Protein AF-I1C4E6-F1 (afdb_monomer)

Sequence (235 aa):
MSNIDERINVNDHEDEVLAEYPIYLTNELSKYLYLFQYPMRSTPFTGKTGPTAARLKPHAKMVEVDLPLDTRSAYYSTERGEDFAMGLNDKTIKTAYDRRMEEHEEELSGYYNKASKKKEEELLDKMTLTSTSVPSQTKYAIGVIRDIVQLRPGFKYIDKIDEKWKAANKRIQDVEKQEEKKKVTEPGQAQAVQVSSLQAEKVSEKLYAAKKEELVCITDNEEYLTQLSFGAQTR

Structure (mmCIF, N/CA/C/O backbone):
data_AF-I1C4E6-F1
#
_entry.id   AF-I1C4E6-F1
#
loop_
_atom_site.group_PDB
_atom_site.id
_atom_site.type_symbol
_atom_site.label_atom_id
_atom_site.label_alt_id
_atom_site.label_comp_id
_atom_site.label_asym_id
_atom_site.label_entity_id
_atom_site.label_seq_id
_atom_site.pdbx_PDB_ins_code
_atom_site.Cartn_x
_atom_site.Cartn_y
_atom_site.Cartn_z
_atom_site.occupancy
_atom_site.B_iso_or_equiv
_atom_site.auth_seq_id
_atom_site.auth_comp_id
_atom_site.auth_asym_id
_atom_site.auth_atom_id
_atom_site.pdbx_PDB_model_num
ATOM 1 N N . MET A 1 1 ? 68.632 23.524 -16.379 1.00 44.53 1 MET A N 1
ATOM 2 C CA . MET A 1 1 ? 67.850 23.264 -17.605 1.00 44.53 1 MET A CA 1
ATOM 3 C C . MET A 1 1 ? 67.959 21.784 -17.920 1.00 44.53 1 MET A C 1
ATOM 5 O O . MET A 1 1 ? 68.915 21.368 -18.555 1.00 44.53 1 MET A O 1
ATOM 9 N N . SER A 1 2 ? 67.032 20.991 -17.396 1.00 40.38 2 SER A N 1
ATOM 10 C CA . SER A 1 2 ? 66.882 19.567 -17.702 1.00 40.38 2 SER A CA 1
ATOM 11 C C . SER A 1 2 ? 65.426 19.373 -18.108 1.00 40.38 2 SER A C 1
ATOM 13 O O . SER A 1 2 ? 64.535 19.582 -17.286 1.00 40.38 2 SER A O 1
ATOM 15 N N . ASN A 1 3 ? 65.208 19.086 -19.392 1.00 46.84 3 ASN A N 1
ATOM 16 C CA . ASN A 1 3 ? 63.896 18.852 -19.985 1.00 46.84 3 ASN A CA 1
ATOM 17 C C . ASN A 1 3 ? 63.250 17.626 -19.330 1.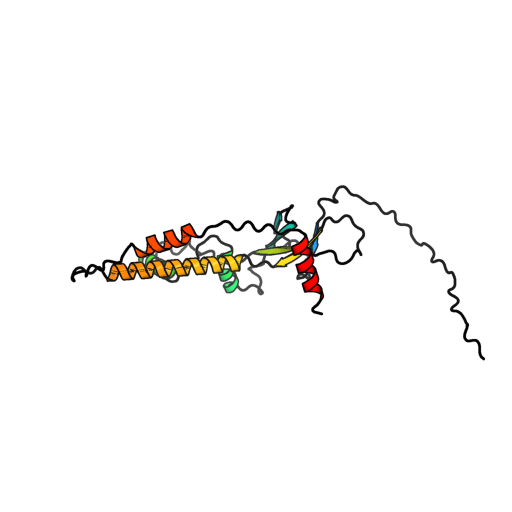00 46.84 3 ASN A C 1
ATOM 19 O O . ASN A 1 3 ? 63.669 16.499 -19.573 1.00 46.84 3 ASN A O 1
ATOM 23 N N . ILE A 1 4 ? 62.243 17.873 -18.497 1.00 53.28 4 ILE A N 1
ATOM 24 C CA . ILE A 1 4 ? 61.285 16.879 -18.011 1.00 53.28 4 ILE A CA 1
ATOM 25 C C . ILE A 1 4 ? 60.088 17.015 -18.944 1.00 53.28 4 ILE A C 1
ATOM 27 O O . ILE A 1 4 ? 59.134 17.722 -18.652 1.00 53.28 4 ILE A O 1
ATOM 31 N N . ASP A 1 5 ? 60.223 16.445 -20.133 1.00 52.84 5 ASP A N 1
ATOM 32 C CA . ASP A 1 5 ? 59.162 16.395 -21.140 1.00 52.84 5 ASP A CA 1
ATOM 33 C C . ASP A 1 5 ? 59.232 15.041 -21.866 1.00 52.84 5 ASP A C 1
ATOM 35 O O . ASP A 1 5 ? 59.072 14.934 -23.081 1.00 52.84 5 ASP A O 1
ATOM 39 N N . GLU A 1 6 ? 59.462 13.964 -21.106 1.00 53.94 6 GLU A N 1
ATOM 40 C CA . GLU A 1 6 ? 59.027 12.632 -21.531 1.00 53.94 6 GLU A CA 1
ATOM 41 C C . GLU A 1 6 ? 57.518 12.563 -21.331 1.00 53.94 6 GLU A C 1
ATOM 43 O O . GLU A 1 6 ? 56.981 12.121 -20.315 1.00 53.94 6 GLU A O 1
ATOM 48 N N . ARG A 1 7 ? 56.838 13.112 -22.336 1.00 52.44 7 ARG A N 1
ATOM 49 C CA . ARG A 1 7 ? 55.417 12.937 -22.571 1.00 52.44 7 ARG A CA 1
ATOM 50 C C . ARG A 1 7 ? 55.091 11.458 -22.449 1.00 52.44 7 ARG A C 1
ATOM 52 O O . ARG A 1 7 ? 55.690 10.628 -23.128 1.00 52.44 7 ARG A O 1
ATOM 59 N N . ILE A 1 8 ? 54.115 11.173 -21.596 1.00 54.75 8 ILE A N 1
ATOM 60 C CA . ILE A 1 8 ? 53.360 9.926 -21.556 1.00 54.75 8 ILE A CA 1
ATOM 61 C C . ILE A 1 8 ? 53.039 9.562 -23.009 1.00 54.75 8 ILE A C 1
ATOM 63 O O . ILE A 1 8 ? 52.200 10.202 -23.642 1.00 54.75 8 ILE A O 1
ATOM 67 N N . ASN A 1 9 ? 53.765 8.588 -23.557 1.00 50.97 9 ASN A N 1
ATOM 68 C CA . ASN A 1 9 ? 53.426 7.977 -24.827 1.00 50.97 9 ASN A CA 1
ATOM 69 C C . ASN A 1 9 ? 52.186 7.130 -24.549 1.00 50.97 9 ASN A C 1
ATOM 71 O O . ASN A 1 9 ? 52.283 5.970 -24.146 1.00 50.97 9 ASN A O 1
ATOM 75 N N . VAL A 1 10 ? 51.024 7.779 -24.639 1.00 56.75 10 VAL A N 1
ATOM 76 C CA . VAL A 1 10 ? 49.729 7.118 -24.744 1.00 56.75 10 VAL A CA 1
ATOM 77 C C . VAL A 1 10 ? 49.794 6.396 -26.076 1.00 56.75 10 VAL A C 1
ATOM 79 O O . VAL A 1 10 ? 49.546 6.979 -27.124 1.00 56.75 10 VAL A O 1
ATOM 82 N N . ASN A 1 11 ? 50.285 5.164 -26.026 1.00 54.25 11 ASN A N 1
ATOM 83 C CA . ASN A 1 11 ? 50.286 4.277 -27.163 1.00 54.25 11 ASN A CA 1
ATOM 84 C C . ASN A 1 11 ? 48.833 4.205 -27.649 1.00 54.25 11 ASN A C 1
ATOM 86 O O . ASN A 1 11 ? 47.959 3.821 -26.867 1.00 54.25 11 ASN A O 1
ATOM 90 N N . ASP A 1 12 ? 48.608 4.637 -28.890 1.00 57.91 12 ASP A N 1
ATOM 91 C CA . ASP A 1 12 ? 47.371 4.557 -29.679 1.00 57.91 12 ASP A CA 1
ATOM 92 C C . ASP A 1 12 ? 46.988 3.083 -29.915 1.00 57.91 12 ASP A C 1
ATOM 94 O O . ASP A 1 12 ? 46.883 2.586 -31.035 1.00 57.91 12 ASP A O 1
ATOM 98 N N . HIS A 1 13 ? 46.811 2.326 -28.838 1.00 58.38 13 HIS A N 1
ATOM 99 C CA . HIS A 1 13 ? 46.083 1.077 -28.884 1.00 58.38 13 HIS A CA 1
ATOM 100 C C . HIS A 1 13 ? 44.609 1.445 -28.819 1.00 58.38 13 HIS A C 1
ATOM 102 O O . HIS A 1 13 ? 44.005 1.475 -27.749 1.00 58.38 13 HIS A O 1
ATOM 108 N N . GLU A 1 14 ? 44.062 1.795 -29.982 1.00 68.19 14 GLU A N 1
ATOM 109 C CA . GLU A 1 14 ? 42.626 1.737 -30.216 1.00 68.19 14 GLU A CA 1
ATOM 110 C C . GLU A 1 14 ? 42.151 0.351 -29.754 1.00 68.19 14 GLU A C 1
ATOM 112 O O . GLU A 1 14 ? 42.526 -0.668 -30.337 1.00 68.19 14 GLU A O 1
ATOM 117 N N . ASP A 1 15 ? 41.423 0.315 -28.636 1.00 77.44 15 ASP A N 1
ATOM 118 C CA . ASP A 1 15 ? 40.921 -0.920 -28.033 1.00 77.44 15 ASP A CA 1
ATOM 119 C C . ASP A 1 15 ? 40.076 -1.673 -29.076 1.00 77.44 15 ASP A C 1
ATOM 121 O O . ASP A 1 15 ? 39.098 -1.135 -29.606 1.00 77.44 15 ASP A O 1
ATOM 125 N N . GLU A 1 16 ? 40.466 -2.909 -29.401 1.00 82.94 16 GLU A N 1
ATOM 126 C CA . GLU A 1 16 ? 39.801 -3.715 -30.427 1.00 82.94 16 GLU A CA 1
ATOM 127 C C . GLU A 1 16 ? 38.362 -4.044 -29.998 1.00 82.94 16 GLU A C 1
ATOM 129 O O . GLU A 1 16 ? 38.112 -4.543 -28.896 1.00 82.94 16 GLU A O 1
ATOM 134 N N . VAL A 1 17 ? 37.388 -3.788 -30.877 1.00 80.62 17 VAL A N 1
ATOM 135 C CA . VAL A 1 17 ? 35.981 -4.121 -30.615 1.00 80.62 17 VAL A CA 1
ATOM 136 C C . VAL A 1 17 ? 35.814 -5.642 -30.626 1.00 80.62 17 VAL A C 1
ATOM 138 O O . VAL A 1 17 ? 35.724 -6.267 -31.676 1.00 80.62 17 VAL A O 1
ATOM 141 N N . LEU A 1 18 ? 35.734 -6.243 -29.437 1.00 85.88 18 LEU A N 1
ATOM 142 C CA . LEU A 1 18 ? 35.570 -7.694 -29.276 1.00 85.88 18 LEU A CA 1
ATOM 143 C C . LEU 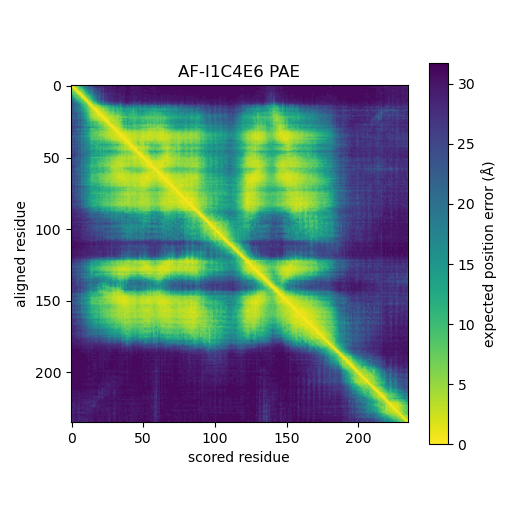A 1 18 ? 34.152 -8.192 -29.608 1.00 85.88 18 LEU A C 1
ATOM 145 O O . LEU A 1 18 ? 33.974 -9.366 -29.933 1.00 85.88 18 LEU A O 1
ATOM 149 N N . ALA A 1 19 ? 33.132 -7.337 -29.470 1.00 79.94 19 ALA A N 1
ATOM 150 C CA . ALA A 1 19 ? 31.739 -7.706 -29.708 1.00 79.94 19 ALA A CA 1
ATOM 151 C C . ALA A 1 19 ? 30.855 -6.491 -30.022 1.00 79.94 19 ALA A C 1
ATOM 153 O O . ALA A 1 19 ? 30.836 -5.509 -29.278 1.00 79.94 19 ALA A O 1
ATOM 154 N N . GLU A 1 20 ? 30.056 -6.610 -31.082 1.00 84.62 20 GLU A N 1
ATOM 155 C CA . GLU A 1 20 ? 28.989 -5.672 -31.423 1.00 84.62 20 GLU A CA 1
ATOM 156 C C . GLU A 1 20 ? 27.638 -6.230 -30.959 1.00 84.62 20 GLU A C 1
ATOM 158 O O . GLU A 1 20 ? 27.247 -7.341 -31.323 1.00 84.62 20 GLU A O 1
ATOM 163 N N . TYR A 1 21 ? 26.908 -5.455 -30.154 1.00 86.88 21 TYR A N 1
ATOM 164 C CA . TYR A 1 21 ? 25.588 -5.837 -29.654 1.00 86.88 21 TYR A CA 1
ATOM 165 C C . TYR A 1 21 ? 24.498 -5.001 -30.332 1.00 86.88 21 TYR A C 1
ATOM 167 O O . TYR A 1 21 ? 24.503 -3.774 -30.190 1.00 86.88 21 TYR A O 1
ATOM 175 N N . PRO A 1 22 ? 23.527 -5.618 -31.030 1.00 83.94 22 PRO A N 1
ATOM 176 C CA . PRO A 1 22 ? 22.390 -4.883 -31.561 1.00 83.94 22 PRO A CA 1
ATOM 177 C C . PRO A 1 22 ? 21.488 -4.411 -30.412 1.00 83.94 22 PRO A C 1
ATOM 179 O O . PRO A 1 22 ? 20.995 -5.209 -29.612 1.00 83.94 22 PRO A O 1
ATOM 182 N N . ILE A 1 23 ? 21.262 -3.099 -30.333 1.00 82.50 23 ILE A N 1
ATOM 183 C CA . ILE A 1 23 ? 20.390 -2.481 -29.329 1.00 82.50 23 ILE A CA 1
ATOM 184 C C . ILE A 1 23 ? 18.997 -2.308 -29.937 1.00 82.50 23 ILE A C 1
ATOM 186 O O . ILE A 1 23 ? 18.805 -1.523 -30.865 1.00 82.50 23 ILE A O 1
ATOM 190 N N . TYR A 1 24 ? 18.013 -3.018 -29.389 1.00 79.50 24 TYR A N 1
ATOM 191 C CA . TYR A 1 24 ? 16.610 -2.884 -29.777 1.00 79.50 24 TYR A CA 1
ATOM 192 C C . TYR A 1 24 ? 15.868 -1.997 -28.772 1.00 79.50 24 TYR A C 1
ATOM 194 O O . TYR A 1 24 ? 15.936 -2.228 -27.564 1.00 79.50 24 TYR A O 1
ATOM 202 N N . LEU A 1 25 ? 15.146 -0.988 -29.266 1.00 78.44 25 LEU A N 1
ATOM 203 C CA . LEU A 1 25 ? 14.345 -0.078 -28.447 1.00 78.44 25 LEU A CA 1
ATOM 204 C C . LEU A 1 25 ? 12.858 -0.248 -28.764 1.00 78.44 25 LEU A C 1
ATOM 206 O O . LEU A 1 25 ? 12.420 0.031 -29.879 1.00 78.44 25 LEU A O 1
ATOM 210 N N . THR A 1 26 ? 12.072 -0.642 -27.765 1.00 77.62 26 THR A N 1
ATOM 211 C CA . THR A 1 26 ? 10.618 -0.802 -27.892 1.00 77.62 26 THR A CA 1
ATOM 212 C C . THR A 1 26 ? 9.904 0.258 -27.055 1.00 77.62 26 THR A C 1
ATOM 214 O O . THR A 1 26 ? 10.050 0.300 -25.835 1.00 77.62 26 THR A O 1
ATOM 217 N N . ASN A 1 27 ? 9.099 1.110 -27.697 1.00 79.56 27 ASN A N 1
ATOM 218 C CA . ASN A 1 27 ? 8.421 2.238 -27.037 1.00 79.56 27 ASN A CA 1
ATOM 219 C C . ASN A 1 27 ? 6.950 1.967 -26.670 1.00 79.56 27 ASN A C 1
ATOM 221 O O . ASN A 1 27 ? 6.297 2.832 -26.087 1.00 79.56 27 ASN A O 1
ATOM 225 N N . GLU A 1 28 ? 6.403 0.792 -26.981 1.00 81.81 28 GLU A N 1
ATOM 226 C CA . GLU A 1 28 ? 4.971 0.498 -26.801 1.00 81.81 28 GLU A CA 1
ATOM 227 C C . GLU A 1 28 ? 4.538 0.525 -25.326 1.00 81.81 28 GLU A C 1
ATOM 229 O O . GLU A 1 28 ? 3.511 1.104 -24.974 1.00 81.81 28 GLU A O 1
ATOM 234 N N . LEU A 1 29 ? 5.373 -0.021 -24.438 1.00 77.69 29 LEU A N 1
ATOM 235 C CA . LEU A 1 29 ? 5.113 -0.107 -22.995 1.00 77.69 29 LEU A CA 1
ATOM 236 C C . LEU A 1 29 ? 5.615 1.107 -22.204 1.00 77.69 29 LEU A C 1
ATOM 238 O O . LEU A 1 29 ? 5.438 1.173 -20.987 1.00 77.69 29 LEU A O 1
ATOM 242 N N . SER A 1 30 ? 6.178 2.100 -22.894 1.00 78.31 30 SER A N 1
ATOM 243 C CA . SER A 1 30 ? 6.752 3.316 -22.305 1.00 78.31 30 SER A CA 1
ATOM 244 C C . SER A 1 30 ? 5.826 4.031 -21.325 1.00 78.31 30 SER A C 1
ATOM 246 O O . SER A 1 30 ? 6.269 4.582 -20.324 1.00 78.31 30 SER A O 1
ATOM 248 N N . LYS A 1 31 ? 4.518 4.004 -21.595 1.00 79.38 31 LYS A N 1
ATOM 249 C CA . LYS A 1 31 ? 3.486 4.683 -20.802 1.00 79.38 31 LYS A CA 1
ATOM 250 C C . LYS A 1 31 ? 3.039 3.887 -19.572 1.00 79.38 31 LYS A C 1
ATOM 252 O O . LYS A 1 31 ? 2.377 4.455 -18.701 1.00 79.38 31 LYS A O 1
ATOM 257 N N . TYR A 1 32 ? 3.371 2.601 -19.495 1.00 82.81 32 TYR A N 1
ATOM 258 C CA . TYR A 1 32 ? 2.870 1.678 -18.470 1.00 82.81 32 TYR A CA 1
ATOM 259 C C . TYR A 1 32 ? 3.979 1.086 -17.596 1.00 82.81 32 TYR A C 1
ATOM 261 O O . TYR A 1 32 ? 3.677 0.475 -16.574 1.00 82.81 32 TYR A O 1
ATOM 269 N N . LEU A 1 33 ? 5.249 1.273 -17.967 1.00 85.38 33 LEU A N 1
ATOM 270 C CA . LEU A 1 33 ? 6.376 0.719 -17.230 1.00 85.38 33 LEU A CA 1
ATOM 271 C C . LEU A 1 33 ? 6.722 1.578 -16.008 1.00 85.38 33 LEU A C 1
ATOM 273 O O . LEU A 1 33 ? 7.224 2.697 -16.137 1.00 85.38 33 LEU A O 1
ATOM 277 N N . TYR A 1 34 ? 6.481 1.022 -14.824 1.00 85.81 34 TYR A N 1
ATOM 278 C CA . TYR A 1 34 ? 6.879 1.596 -13.541 1.00 85.81 34 TYR A CA 1
ATOM 279 C C . TYR A 1 34 ? 7.999 0.770 -12.922 1.00 85.81 34 TYR A C 1
ATOM 281 O O . TYR A 1 34 ? 7.947 -0.460 -12.936 1.00 85.81 34 TYR A O 1
ATOM 289 N N . LEU A 1 35 ? 8.983 1.447 -12.332 1.00 86.69 35 LEU A N 1
ATOM 290 C CA . LEU A 1 35 ? 10.018 0.795 -11.539 1.00 86.69 35 LEU A CA 1
ATOM 291 C C . LEU A 1 35 ? 9.726 0.992 -10.052 1.00 86.69 35 LEU A C 1
ATOM 293 O O . LEU A 1 35 ? 9.728 2.122 -9.559 1.00 86.69 35 LEU A O 1
ATOM 297 N N . PHE A 1 36 ? 9.501 -0.108 -9.337 1.00 89.00 36 PHE A N 1
ATOM 298 C CA . PHE A 1 36 ? 9.302 -0.091 -7.890 1.00 89.00 36 PHE A CA 1
ATOM 299 C C . PHE A 1 36 ? 10.600 -0.420 -7.168 1.00 89.00 36 PHE A C 1
ATOM 301 O O . PHE A 1 36 ? 11.169 -1.499 -7.322 1.00 89.00 36 PHE A O 1
ATOM 308 N N . GLN A 1 37 ? 11.056 0.525 -6.357 1.00 89.06 37 GLN A N 1
ATOM 309 C CA . GLN A 1 37 ? 12.202 0.356 -5.479 1.00 89.06 37 GLN A CA 1
ATOM 310 C C . GLN A 1 37 ? 11.717 0.044 -4.063 1.00 89.06 37 GLN A C 1
ATOM 312 O O . GLN A 1 37 ? 10.794 0.692 -3.569 1.00 89.06 37 GLN A O 1
ATOM 317 N N . TYR A 1 38 ? 12.376 -0.903 -3.389 1.00 91.00 38 TYR A N 1
ATOM 318 C CA . TYR A 1 38 ? 12.078 -1.304 -2.009 1.00 91.00 38 TYR A CA 1
ATOM 319 C C . TYR A 1 38 ? 13.292 -1.038 -1.102 1.00 91.00 38 TYR A C 1
ATOM 321 O O . TYR A 1 38 ? 14.005 -1.979 -0.760 1.00 91.00 38 TYR A O 1
ATOM 329 N N . PRO A 1 39 ? 13.558 0.218 -0.689 1.00 88.75 39 PRO A N 1
ATOM 330 C CA . PRO A 1 39 ? 14.780 0.560 0.049 1.00 88.75 39 PRO A CA 1
ATOM 331 C C . PRO A 1 39 ? 14.955 -0.205 1.367 1.00 88.75 39 PRO A C 1
ATOM 333 O O . PRO A 1 39 ? 16.073 -0.453 1.796 1.00 88.75 39 PRO A O 1
ATOM 336 N N . MET A 1 40 ? 13.846 -0.583 2.009 1.00 85.75 40 MET A N 1
ATOM 337 C CA . MET A 1 40 ? 13.841 -1.266 3.309 1.00 85.75 40 MET A CA 1
ATOM 338 C C . MET A 1 40 ? 13.986 -2.789 3.203 1.00 85.75 40 MET A C 1
ATOM 340 O O . MET A 1 40 ? 13.937 -3.476 4.221 1.00 85.75 40 MET A O 1
ATOM 344 N N . ARG A 1 41 ? 14.110 -3.341 1.990 1.00 85.12 41 ARG A N 1
ATOM 345 C CA . ARG A 1 41 ? 14.123 -4.786 1.767 1.00 85.12 41 ARG A CA 1
ATOM 346 C C . ARG A 1 41 ? 15.439 -5.213 1.123 1.00 85.12 41 ARG A C 1
ATOM 348 O O . ARG A 1 41 ? 15.716 -4.869 -0.018 1.00 85.12 41 ARG A O 1
ATOM 355 N N . SER A 1 42 ? 16.227 -5.997 1.855 1.00 85.31 42 SER A N 1
ATOM 356 C CA . SER A 1 42 ? 17.489 -6.571 1.371 1.00 85.31 42 SER A CA 1
ATOM 357 C C . SER A 1 42 ? 17.308 -7.905 0.641 1.00 85.31 42 SER A C 1
ATOM 359 O O . SER A 1 42 ? 18.154 -8.285 -0.163 1.00 85.31 42 SER A O 1
ATOM 361 N N . THR A 1 43 ? 16.212 -8.623 0.904 1.00 85.75 43 THR A N 1
ATOM 362 C CA . THR A 1 43 ? 15.937 -9.942 0.322 1.00 85.75 43 THR A CA 1
ATOM 363 C C . THR A 1 43 ? 14.901 -9.863 -0.800 1.00 85.75 43 THR A C 1
ATOM 365 O O . THR A 1 43 ? 13.901 -9.153 -0.671 1.00 85.75 43 THR A O 1
ATOM 368 N N . PRO A 1 44 ? 15.071 -10.608 -1.904 1.00 86.06 44 PRO A N 1
ATOM 369 C CA . PRO A 1 44 ? 14.080 -10.631 -2.972 1.00 86.06 44 PRO A CA 1
ATOM 370 C C . PRO A 1 44 ? 12.746 -11.237 -2.504 1.00 86.06 44 PRO A C 1
ATOM 372 O O . PRO A 1 44 ? 12.637 -11.868 -1.446 1.00 86.06 44 PRO A O 1
ATOM 375 N N . PHE A 1 45 ? 11.699 -11.026 -3.300 1.00 86.75 45 PHE A N 1
ATOM 376 C CA . PHE A 1 45 ? 10.405 -11.661 -3.079 1.00 86.75 45 PHE A CA 1
ATOM 377 C C . PHE A 1 45 ? 10.491 -13.165 -3.340 1.00 86.75 45 PHE A C 1
ATOM 379 O O . PHE A 1 45 ? 10.983 -13.604 -4.375 1.00 86.75 45 PHE A O 1
ATOM 386 N N . THR A 1 46 ? 9.979 -13.954 -2.400 1.00 85.62 46 THR A N 1
ATOM 387 C CA . THR A 1 46 ? 9.727 -15.387 -2.593 1.00 85.62 46 THR A CA 1
ATOM 388 C C . THR A 1 46 ? 8.239 -15.600 -2.852 1.00 85.62 46 THR A C 1
ATOM 390 O O . THR A 1 46 ? 7.429 -14.745 -2.496 1.00 85.62 46 THR A O 1
ATOM 393 N N . GLY A 1 47 ? 7.843 -16.750 -3.407 1.00 81.50 47 GLY A N 1
ATOM 394 C CA . GLY A 1 47 ? 6.432 -17.026 -3.727 1.00 81.50 47 GLY A CA 1
ATOM 395 C C . GLY A 1 47 ? 5.455 -16.890 -2.546 1.00 81.50 47 GLY A C 1
ATOM 396 O O . GLY A 1 47 ? 4.274 -16.662 -2.766 1.00 81.50 47 GLY A O 1
ATOM 397 N N . LYS A 1 48 ? 5.938 -16.976 -1.297 1.00 80.25 48 LYS A N 1
ATOM 398 C CA . LYS A 1 48 ? 5.128 -16.789 -0.077 1.00 80.25 48 LYS A CA 1
ATOM 399 C C . LYS A 1 48 ? 5.174 -15.371 0.503 1.00 80.25 48 LYS A C 1
ATOM 401 O O . LYS A 1 48 ? 4.261 -14.985 1.216 1.00 80.25 48 LYS A O 1
ATOM 4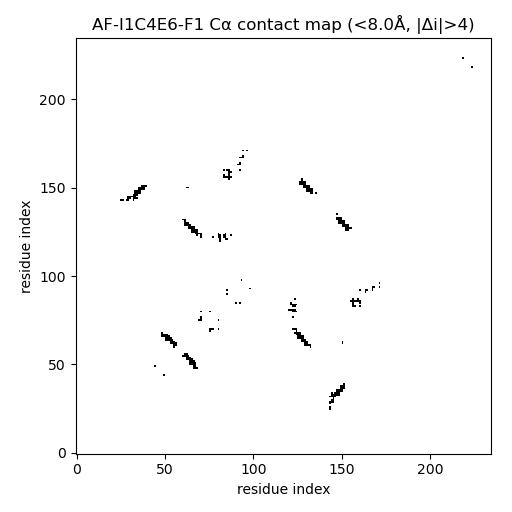06 N N . THR A 1 49 ? 6.239 -14.615 0.233 1.00 82.88 49 THR A N 1
ATOM 407 C CA . THR A 1 49 ? 6.461 -13.259 0.787 1.00 82.88 49 THR A CA 1
ATOM 408 C C . THR A 1 49 ? 6.220 -12.155 -0.242 1.00 82.88 49 THR A C 1
ATOM 410 O O . THR A 1 49 ? 6.580 -10.996 -0.007 1.00 82.88 49 THR A O 1
ATOM 413 N N . GLY A 1 50 ? 5.684 -12.549 -1.402 1.00 87.44 50 GLY A N 1
ATOM 414 C CA . GLY A 1 50 ? 5.304 -11.700 -2.519 1.00 87.44 50 GLY A CA 1
ATOM 415 C C . GLY A 1 50 ? 4.163 -10.744 -2.172 1.00 87.44 50 GLY A C 1
ATOM 416 O O . GLY A 1 50 ? 3.458 -10.958 -1.190 1.00 87.44 50 GLY A O 1
ATOM 417 N N . PRO A 1 51 ? 3.969 -9.685 -2.967 1.00 89.62 51 PRO A N 1
ATOM 418 C CA . PRO A 1 51 ? 2.828 -8.795 -2.806 1.00 89.62 51 PRO A CA 1
ATOM 419 C C . PRO A 1 51 ? 1.512 -9.529 -3.109 1.00 89.62 51 PRO A C 1
ATOM 421 O O . PRO A 1 51 ? 1.392 -10.186 -4.140 1.00 89.62 51 PRO A O 1
ATOM 424 N N . THR A 1 52 ? 0.522 -9.394 -2.227 1.00 89.44 52 THR A N 1
ATOM 425 C CA . THR A 1 52 ? -0.797 -10.036 -2.368 1.00 89.44 52 THR A CA 1
ATOM 426 C C . THR A 1 52 ? -1.745 -9.191 -3.212 1.00 89.44 52 THR A C 1
ATOM 428 O O . THR A 1 52 ? -2.484 -9.713 -4.042 1.00 89.44 52 THR A O 1
ATOM 431 N N . ALA A 1 53 ? -1.734 -7.875 -3.002 1.00 90.00 53 ALA A N 1
ATOM 432 C CA . ALA A 1 53 ? -2.583 -6.938 -3.725 1.00 90.00 53 ALA A CA 1
ATOM 433 C C . ALA A 1 53 ? -1.826 -5.641 -4.012 1.00 90.00 53 ALA A C 1
ATOM 435 O O . ALA A 1 53 ? -0.969 -5.224 -3.235 1.00 90.00 53 ALA A O 1
ATOM 436 N N . ALA A 1 54 ? -2.162 -4.986 -5.121 1.00 91.44 54 ALA A N 1
ATOM 437 C CA . ALA A 1 54 ? -1.624 -3.683 -5.479 1.00 91.44 54 ALA A CA 1
ATOM 438 C C . ALA A 1 54 ? -2.753 -2.748 -5.914 1.00 91.44 54 ALA A C 1
ATOM 440 O O . ALA A 1 54 ? -3.710 -3.162 -6.568 1.00 91.44 54 ALA A O 1
ATOM 441 N N . ARG A 1 55 ? -2.641 -1.474 -5.549 1.00 92.06 55 ARG A N 1
ATOM 442 C CA . ARG A 1 55 ? -3.588 -0.411 -5.891 1.00 92.06 55 ARG A CA 1
ATOM 443 C C . ARG A 1 55 ? -2.791 0.732 -6.492 1.00 92.06 55 ARG A C 1
ATOM 445 O O . ARG A 1 55 ? -1.823 1.187 -5.895 1.00 92.06 55 ARG A O 1
ATOM 452 N N . LEU A 1 56 ? -3.190 1.201 -7.667 1.00 91.00 56 LEU A N 1
ATOM 453 C CA . LEU A 1 56 ? -2.517 2.286 -8.376 1.00 91.00 56 LEU A CA 1
ATOM 454 C C . LEU A 1 56 ? -3.524 3.399 -8.654 1.00 91.00 56 LEU A C 1
ATOM 456 O O . LEU A 1 56 ? -4.596 3.151 -9.199 1.00 91.00 56 LEU A O 1
ATOM 460 N N . LYS A 1 57 ? -3.151 4.634 -8.319 1.00 91.25 57 LYS A N 1
ATOM 461 C CA . LYS A 1 57 ? -3.813 5.862 -8.766 1.00 91.25 57 LYS A CA 1
ATOM 462 C C . LYS A 1 57 ? -2.968 6.481 -9.889 1.00 91.25 57 LYS A C 1
ATOM 464 O O . LYS A 1 57 ? -1.972 7.139 -9.582 1.00 91.25 57 LYS A O 1
ATOM 469 N N . PRO A 1 58 ? -3.342 6.312 -11.175 1.00 84.69 58 PRO A N 1
ATOM 470 C CA . PRO A 1 58 ? -2.486 6.675 -12.310 1.00 84.69 58 PRO A CA 1
ATOM 471 C C . PRO A 1 58 ? -2.141 8.167 -12.395 1.00 84.69 58 PRO A C 1
ATOM 473 O O . PRO A 1 58 ? -1.012 8.515 -12.727 1.00 84.69 58 PRO A O 1
ATOM 476 N N . HIS A 1 59 ? -3.097 9.047 -12.080 1.00 85.81 59 HIS A N 1
ATOM 477 C CA . HIS A 1 59 ? -2.900 10.501 -12.148 1.00 85.81 59 HIS A CA 1
ATOM 478 C C . HIS A 1 59 ? -2.047 11.033 -10.993 1.00 85.81 59 HIS A C 1
ATOM 480 O O . HIS A 1 59 ? -1.164 11.854 -11.210 1.00 85.81 59 HIS A O 1
ATOM 486 N N . ALA A 1 60 ? -2.273 10.525 -9.779 1.00 84.75 60 ALA A N 1
ATOM 487 C CA . ALA A 1 60 ? -1.520 10.921 -8.590 1.00 84.75 60 ALA A CA 1
ATOM 488 C C . ALA A 1 60 ? -0.164 10.200 -8.466 1.00 84.75 60 ALA A C 1
ATOM 490 O O . ALA A 1 60 ? 0.584 10.475 -7.533 1.00 84.75 60 ALA A O 1
ATOM 491 N N . LYS A 1 61 ? 0.132 9.246 -9.365 1.00 83.06 61 LYS A N 1
ATOM 492 C CA . LYS A 1 61 ? 1.307 8.357 -9.313 1.00 83.06 61 LYS A CA 1
ATOM 493 C C . LYS A 1 61 ? 1.483 7.670 -7.950 1.00 83.06 61 LYS A C 1
ATOM 495 O O . LYS A 1 61 ? 2.600 7.385 -7.527 1.00 83.06 61 LYS A O 1
ATOM 500 N N . MET A 1 62 ? 0.371 7.406 -7.263 1.00 88.00 62 MET A N 1
ATOM 501 C CA . MET A 1 62 ? 0.386 6.746 -5.963 1.00 88.00 62 MET A CA 1
ATOM 502 C C . MET A 1 62 ? 0.145 5.256 -6.140 1.00 88.00 62 MET A C 1
ATOM 504 O O . MET A 1 62 ? -0.868 4.855 -6.713 1.00 88.00 62 MET A O 1
ATOM 508 N N . VAL A 1 63 ? 1.063 4.451 -5.627 1.00 91.69 63 VAL A N 1
ATOM 509 C CA . VAL A 1 63 ? 0.988 2.995 -5.600 1.00 91.69 63 VAL A CA 1
ATOM 510 C C . VAL A 1 63 ? 0.962 2.538 -4.154 1.00 91.69 63 VAL A C 1
ATOM 512 O O . VAL A 1 63 ? 1.753 2.984 -3.324 1.00 91.69 63 VAL A O 1
ATOM 515 N N . GLU A 1 64 ? 0.055 1.620 -3.870 1.00 92.75 64 GLU A N 1
ATOM 516 C CA . GLU A 1 64 ? -0.017 0.910 -2.607 1.00 92.75 64 GLU A CA 1
ATOM 517 C C . GLU A 1 64 ? 0.114 -0.576 -2.880 1.00 92.75 64 GLU A C 1
ATOM 519 O O . GLU A 1 64 ? -0.522 -1.097 -3.795 1.00 92.75 64 GLU A O 1
ATOM 524 N N . VAL A 1 65 ? 0.945 -1.255 -2.102 1.00 92.56 65 VAL A N 1
ATOM 525 C CA . VAL A 1 65 ? 1.184 -2.689 -2.251 1.00 92.56 65 VAL A CA 1
ATOM 526 C C . VAL A 1 65 ? 1.010 -3.349 -0.896 1.00 92.56 65 VAL A C 1
ATOM 528 O O . VAL A 1 65 ? 1.693 -2.985 0.054 1.00 92.56 65 VAL A O 1
ATOM 531 N N . ASP A 1 66 ? 0.112 -4.320 -0.809 1.00 92.00 66 ASP A N 1
ATOM 532 C CA . ASP A 1 66 ? -0.136 -5.084 0.407 1.00 92.00 66 ASP A CA 1
ATOM 533 C C . ASP A 1 66 ? 0.761 -6.328 0.411 1.00 92.00 66 ASP A C 1
ATOM 535 O O . ASP A 1 66 ? 0.687 -7.169 -0.489 1.00 92.00 66 ASP A O 1
ATOM 539 N N . LEU A 1 67 ? 1.628 -6.432 1.417 1.00 90.94 67 LEU A N 1
ATOM 540 C CA . LEU A 1 67 ? 2.489 -7.586 1.662 1.00 90.94 67 LEU A CA 1
ATOM 541 C C . LEU A 1 67 ? 1.895 -8.435 2.790 1.00 90.94 67 LEU A C 1
ATOM 543 O O . LEU A 1 67 ? 1.535 -7.875 3.827 1.00 90.94 67 LEU A O 1
ATOM 547 N N . PRO A 1 68 ? 1.837 -9.764 2.637 1.00 90.69 68 PRO A N 1
ATOM 548 C CA . PRO A 1 68 ? 1.419 -10.652 3.706 1.00 90.69 68 PRO A CA 1
ATOM 549 C C . PRO A 1 68 ? 2.511 -10.744 4.781 1.00 90.69 68 PRO A C 1
ATOM 551 O O . PRO A 1 68 ? 3.709 -10.729 4.486 1.00 90.69 68 PRO A O 1
ATOM 554 N N . LEU A 1 69 ? 2.080 -10.860 6.031 1.00 88.38 69 LEU A N 1
ATOM 555 C CA . LEU A 1 69 ? 2.898 -11.117 7.208 1.00 88.38 69 LEU A CA 1
ATOM 556 C C . LEU A 1 69 ? 2.651 -12.546 7.690 1.00 88.38 69 LEU A C 1
ATOM 558 O O . LEU A 1 69 ? 1.523 -13.036 7.692 1.00 88.38 69 LEU A O 1
ATOM 562 N N . ASP A 1 70 ? 3.715 -13.217 8.121 1.00 88.75 70 ASP A N 1
ATOM 563 C CA . ASP A 1 70 ? 3.609 -14.550 8.705 1.00 88.75 70 ASP A CA 1
ATOM 564 C C . ASP A 1 70 ? 3.295 -14.445 10.202 1.00 88.75 70 ASP A C 1
ATOM 566 O O . ASP A 1 70 ? 4.186 -14.232 11.026 1.00 88.75 70 ASP A O 1
ATOM 570 N N . THR A 1 71 ? 2.018 -14.604 10.548 1.00 87.38 71 THR A N 1
ATOM 571 C CA . THR A 1 71 ? 1.523 -14.526 11.932 1.00 87.38 71 THR A CA 1
ATOM 572 C C . THR A 1 71 ? 1.902 -15.740 12.785 1.00 87.38 71 THR A C 1
ATOM 574 O O . THR A 1 71 ? 1.734 -15.706 14.001 1.00 87.38 71 THR A O 1
ATOM 577 N N . ARG A 1 72 ? 2.426 -16.817 12.178 1.00 87.38 72 ARG A N 1
ATOM 578 C CA . ARG A 1 72 ? 2.875 -18.036 12.880 1.00 87.38 72 ARG A CA 1
ATOM 579 C C . ARG A 1 72 ? 4.377 -18.046 13.158 1.00 87.38 72 ARG A C 1
ATOM 581 O O . ARG A 1 72 ? 4.881 -18.983 13.774 1.00 87.38 72 ARG A O 1
ATOM 588 N N . SER A 1 73 ? 5.097 -17.039 12.673 1.00 88.31 73 SER A N 1
ATOM 589 C CA . SER A 1 73 ? 6.541 -16.927 12.838 1.00 88.31 73 SER A CA 1
ATOM 590 C C . SER A 1 73 ? 6.920 -16.593 14.281 1.00 88.31 73 SER A C 1
ATOM 592 O O . SER A 1 73 ? 6.249 -15.807 14.942 1.00 88.31 73 SER A O 1
ATOM 594 N N . ALA A 1 74 ? 8.061 -17.108 14.749 1.00 89.38 74 ALA A N 1
ATOM 595 C CA . ALA A 1 74 ? 8.613 -16.772 16.066 1.00 89.38 74 ALA A CA 1
ATOM 596 C C . ALA A 1 74 ? 8.982 -15.282 16.212 1.00 89.38 74 ALA A C 1
ATOM 598 O O . ALA A 1 74 ? 9.124 -14.781 17.323 1.00 89.38 74 ALA A O 1
ATOM 599 N N . TYR A 1 75 ? 9.139 -14.569 15.093 1.00 90.06 75 TYR A N 1
ATOM 600 C CA . TYR A 1 75 ? 9.424 -13.132 15.072 1.00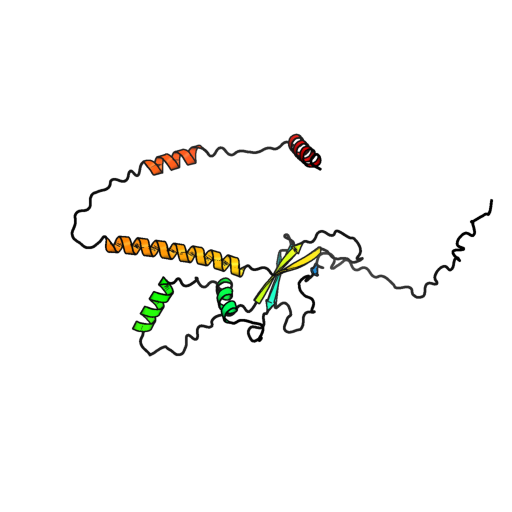 90.06 75 TYR A CA 1
ATOM 601 C C . TYR A 1 75 ? 8.159 -12.264 15.139 1.00 90.06 75 TYR A C 1
ATOM 603 O O . TYR A 1 75 ? 8.259 -11.038 15.126 1.00 90.06 75 TYR A O 1
ATOM 611 N N . TYR A 1 76 ? 6.977 -12.884 15.191 1.00 90.81 76 TYR A N 1
ATOM 612 C CA . TYR A 1 76 ? 5.696 -12.202 15.289 1.00 90.81 76 TYR A CA 1
ATOM 613 C C . TYR A 1 76 ? 5.143 -12.312 16.713 1.00 90.81 76 TYR A C 1
ATOM 615 O O . TYR A 1 76 ? 4.974 -13.405 17.247 1.00 90.81 76 TYR A O 1
ATOM 623 N N . SER A 1 77 ? 4.841 -11.171 17.333 1.00 90.81 77 SER A N 1
ATOM 624 C CA . SER A 1 77 ? 4.151 -11.126 18.625 1.00 90.81 77 SER A CA 1
ATOM 625 C C . SER A 1 77 ? 2.646 -11.071 18.388 1.00 90.81 77 SER A C 1
ATOM 627 O O . SER A 1 77 ? 2.154 -10.117 17.786 1.00 90.81 77 SER A O 1
ATOM 629 N N . THR A 1 78 ? 1.921 -12.081 18.872 1.00 88.44 78 THR A N 1
ATOM 630 C CA . THR A 1 78 ? 0.458 -12.148 18.748 1.00 88.44 78 THR A CA 1
ATOM 631 C C . THR A 1 78 ? -0.218 -10.988 19.471 1.00 88.44 78 THR A C 1
ATOM 633 O O . THR A 1 78 ? -1.033 -10.317 18.859 1.00 88.44 78 THR A O 1
ATOM 636 N N . GLU A 1 79 ? 0.216 -10.659 20.691 1.00 88.00 79 GLU A N 1
ATOM 637 C CA . GLU A 1 79 ? -0.310 -9.534 21.484 1.00 88.00 79 GLU A CA 1
ATOM 638 C C . GLU A 1 79 ? -0.267 -8.209 20.702 1.00 88.00 79 GLU A C 1
ATOM 640 O O . GLU A 1 79 ? -1.279 -7.533 20.530 1.00 88.00 79 GLU A O 1
ATOM 645 N N . ARG A 1 80 ? 0.893 -7.869 20.122 1.00 88.00 80 ARG A N 1
ATOM 646 C CA . ARG A 1 80 ? 1.022 -6.667 19.279 1.00 88.00 80 ARG A CA 1
ATOM 647 C C . ARG A 1 80 ? 0.233 -6.778 17.978 1.00 88.00 80 ARG A C 1
ATOM 649 O O . ARG A 1 80 ? -0.264 -5.775 17.471 1.00 88.00 80 ARG A O 1
ATOM 656 N N . GLY A 1 81 ? 0.152 -7.981 17.421 1.00 87.56 81 GLY A N 1
ATOM 657 C CA . GLY A 1 81 ? -0.638 -8.272 16.234 1.00 87.56 81 GLY A CA 1
ATOM 658 C C . GLY A 1 81 ? -2.118 -7.956 16.421 1.00 87.56 81 GLY A C 1
ATOM 659 O O . GLY A 1 81 ? -2.724 -7.363 15.530 1.00 87.56 81 GLY A O 1
ATOM 660 N N . GLU A 1 82 ? -2.670 -8.297 17.582 1.00 86.62 82 GLU A N 1
ATOM 661 C CA . GLU A 1 82 ? -4.063 -8.043 17.956 1.00 86.62 82 GLU A CA 1
ATOM 662 C C . GLU A 1 82 ? -4.338 -6.550 18.144 1.00 86.62 82 GLU A C 1
ATOM 664 O O . GLU A 1 82 ? -5.298 -6.025 17.572 1.00 86.62 82 GLU A O 1
ATOM 669 N N . ASP A 1 83 ? -3.462 -5.843 18.869 1.00 86.06 83 ASP A N 1
ATOM 670 C CA . ASP A 1 83 ? -3.560 -4.390 19.066 1.00 86.06 83 ASP A CA 1
ATOM 671 C C . ASP A 1 83 ? -3.650 -3.647 17.725 1.00 86.06 83 ASP A C 1
ATOM 673 O O . ASP A 1 83 ? -4.497 -2.771 17.527 1.00 86.06 83 ASP A O 1
ATOM 677 N N . PHE A 1 84 ? -2.789 -4.012 16.770 1.00 87.44 84 PHE A N 1
ATOM 678 C CA . PHE A 1 84 ? -2.740 -3.350 15.469 1.00 87.44 84 PHE A CA 1
ATOM 679 C C . PHE A 1 84 ? -3.846 -3.791 14.510 1.00 87.44 84 PHE A C 1
ATOM 681 O O . PHE A 1 84 ? -4.297 -2.993 13.680 1.00 87.44 84 PHE A O 1
ATOM 688 N N . ALA A 1 85 ? -4.338 -5.021 14.630 1.00 86.69 85 ALA A N 1
ATOM 689 C CA . ALA A 1 85 ? -5.449 -5.497 13.819 1.00 86.69 85 ALA A CA 1
ATOM 690 C C . ALA A 1 85 ? -6.754 -4.739 14.081 1.00 86.69 85 ALA A C 1
ATOM 692 O O . ALA A 1 85 ? -7.571 -4.580 13.169 1.00 86.69 85 ALA A O 1
ATOM 693 N N . MET A 1 86 ? -6.924 -4.162 15.278 1.00 81.56 86 MET A N 1
ATOM 694 C CA . MET A 1 86 ? -8.050 -3.268 15.574 1.00 81.56 86 MET A CA 1
ATOM 695 C C . MET A 1 86 ? -8.156 -2.102 14.579 1.00 81.56 86 MET A C 1
ATOM 697 O O . MET A 1 86 ? -9.256 -1.609 14.321 1.00 81.56 86 MET A O 1
ATOM 701 N N . GLY A 1 87 ? -7.033 -1.660 14.004 1.00 81.00 87 GLY A N 1
ATOM 702 C CA . GLY A 1 87 ? -6.985 -0.609 12.987 1.00 81.00 87 GLY A CA 1
ATOM 703 C C . GLY A 1 87 ? -7.268 -1.084 11.569 1.00 81.00 87 GLY A C 1
ATOM 704 O O . GLY A 1 87 ? -7.644 -0.283 10.716 1.00 81.00 87 GLY A O 1
ATOM 705 N N . LEU A 1 88 ? -7.096 -2.373 11.295 1.00 76.75 88 LEU A N 1
ATOM 706 C CA . LEU A 1 88 ? -7.354 -2.950 9.979 1.00 76.75 88 LEU A CA 1
ATOM 707 C C . LEU A 1 88 ? -8.850 -3.184 9.751 1.00 76.75 88 LEU A C 1
ATOM 709 O O . LEU A 1 88 ? -9.343 -3.002 8.637 1.00 76.75 88 LEU A O 1
ATOM 713 N N . ASN A 1 89 ? -9.546 -3.541 10.827 1.00 72.19 89 ASN A N 1
ATOM 714 C CA . ASN A 1 89 ? -10.948 -3.932 10.820 1.00 72.19 89 ASN A CA 1
ATOM 715 C C . ASN A 1 89 ? -11.857 -2.725 10.985 1.00 72.19 89 ASN A C 1
ATOM 717 O O . ASN A 1 89 ? -11.477 -1.756 11.627 1.00 72.19 89 ASN A O 1
ATOM 721 N N . ASP A 1 90 ? -13.096 -2.788 10.506 1.00 67.19 90 ASP A N 1
ATOM 722 C CA . ASP A 1 90 ? -14.073 -1.703 10.704 1.00 67.19 90 ASP A CA 1
ATOM 723 C C . ASP A 1 90 ? -14.829 -1.816 12.043 1.00 67.19 90 ASP A C 1
ATOM 725 O O . ASP A 1 90 ? -15.702 -1.009 12.360 1.00 67.19 90 ASP A O 1
ATOM 729 N N . LYS A 1 91 ? -14.460 -2.793 12.882 1.00 69.31 91 LYS A N 1
ATOM 730 C CA . LYS A 1 91 ? -15.019 -2.978 14.229 1.00 69.31 91 LYS A CA 1
ATOM 731 C C . LYS A 1 91 ? -14.682 -1.766 15.109 1.00 69.31 91 LYS A C 1
ATOM 733 O O . LYS A 1 91 ? -13.543 -1.293 15.110 1.00 69.31 91 LYS A O 1
ATOM 738 N N . THR A 1 92 ? -15.652 -1.249 15.862 1.00 65.38 92 THR A N 1
ATOM 739 C CA . THR A 1 92 ? -15.414 -0.158 16.820 1.00 65.38 92 THR A CA 1
ATOM 740 C C . THR A 1 92 ? -14.512 -0.645 17.950 1.00 65.38 92 THR A C 1
ATOM 742 O O . THR A 1 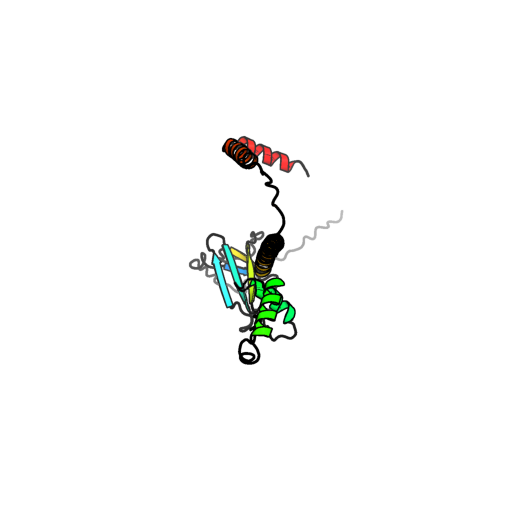92 ? -14.691 -1.766 18.426 1.00 65.38 92 THR A O 1
ATOM 745 N N . ILE A 1 93 ? -13.554 0.181 18.389 1.00 68.00 93 ILE A N 1
ATOM 746 C CA . ILE A 1 93 ? -12.756 -0.145 19.579 1.00 68.00 93 ILE A CA 1
ATOM 747 C C . ILE A 1 93 ? -13.718 -0.235 20.760 1.00 68.00 93 ILE A C 1
ATOM 749 O O . ILE A 1 93 ? -14.446 0.718 21.042 1.00 68.00 93 ILE A O 1
ATOM 753 N N . LYS A 1 94 ? -13.734 -1.403 21.407 1.00 65.94 94 LYS A N 1
ATOM 754 C CA . LYS A 1 94 ? -14.530 -1.636 22.609 1.00 65.94 94 LYS A CA 1
ATOM 755 C C . LYS A 1 94 ? -13.979 -0.752 23.719 1.00 65.94 94 LYS A C 1
ATOM 757 O O . LYS A 1 94 ? -12.793 -0.822 24.041 1.00 65.94 94 LYS A O 1
ATOM 762 N N . THR A 1 95 ? -14.831 0.095 24.274 1.00 67.44 95 THR A N 1
ATOM 763 C CA . THR A 1 95 ? -14.479 0.911 25.438 1.00 67.44 95 THR A CA 1
ATOM 764 C C . THR A 1 95 ? -14.393 0.041 26.695 1.00 67.44 95 THR A C 1
ATOM 766 O O . THR A 1 95 ? -14.912 -1.076 26.725 1.00 67.44 95 THR A O 1
ATOM 769 N N . ALA A 1 96 ? -13.785 0.552 27.771 1.00 63.94 96 ALA A N 1
ATOM 770 C CA . ALA A 1 96 ? -13.855 -0.104 29.083 1.00 63.94 96 ALA A CA 1
ATOM 771 C C . ALA A 1 96 ? -15.312 -0.297 29.561 1.00 63.94 96 ALA A C 1
ATOM 773 O O . ALA A 1 96 ? -15.604 -1.248 30.281 1.00 63.94 96 ALA A O 1
ATOM 774 N N . TYR A 1 97 ? -16.223 0.575 29.117 1.00 59.97 97 TYR A N 1
ATOM 775 C CA . TYR A 1 97 ? -17.658 0.468 29.365 1.00 59.97 97 TYR A CA 1
ATOM 776 C C . TYR A 1 97 ? -18.302 -0.663 28.559 1.00 59.97 97 TYR A C 1
ATOM 778 O O . TYR A 1 97 ? -19.033 -1.456 29.142 1.00 59.97 97 TYR A O 1
ATOM 786 N N . ASP A 1 98 ? -17.984 -0.791 27.266 1.00 65.06 98 ASP A N 1
ATOM 787 C CA . ASP A 1 98 ? -18.466 -1.913 26.446 1.00 65.06 98 ASP A CA 1
ATOM 788 C C . ASP A 1 98 ? -17.950 -3.246 26.985 1.00 65.06 98 ASP A C 1
ATOM 790 O O . ASP A 1 98 ? -18.716 -4.194 27.080 1.00 65.06 98 ASP A O 1
ATOM 794 N N . ARG A 1 99 ? -16.671 -3.315 27.385 1.00 66.75 99 ARG A N 1
ATOM 795 C CA . ARG A 1 99 ? -16.093 -4.536 27.962 1.00 66.75 99 ARG A CA 1
ATOM 796 C C . ARG A 1 99 ? -16.795 -4.916 29.270 1.00 66.75 99 ARG A C 1
ATOM 798 O O . ARG A 1 99 ? -17.126 -6.077 29.442 1.00 66.75 99 ARG A O 1
ATOM 805 N N . ARG A 1 100 ? -17.098 -3.944 30.141 1.00 65.25 100 ARG A N 1
ATOM 806 C CA . ARG A 1 100 ? -17.852 -4.183 31.385 1.00 65.25 100 ARG A CA 1
ATOM 807 C C . ARG A 1 100 ? -19.303 -4.610 31.121 1.00 65.25 100 ARG A C 1
ATOM 809 O O . ARG A 1 100 ? -19.819 -5.464 31.831 1.00 65.25 100 ARG A O 1
ATOM 816 N N . MET A 1 101 ? -19.969 -4.004 30.136 1.00 65.06 101 MET A N 1
ATOM 817 C CA . MET A 1 101 ? -21.329 -4.386 29.732 1.00 65.06 101 MET A CA 1
ATOM 818 C C . MET A 1 101 ? -21.361 -5.803 29.162 1.00 65.06 101 MET A C 1
ATOM 820 O O . MET A 1 101 ? -22.219 -6.585 29.548 1.00 65.06 101 MET A O 1
ATOM 824 N N . GLU A 1 102 ? -20.405 -6.140 28.296 1.00 64.25 102 GLU A N 1
ATOM 825 C CA . GLU A 1 102 ? -20.282 -7.464 27.686 1.00 64.25 102 GLU A CA 1
ATOM 826 C C . GLU A 1 102 ? -19.921 -8.523 28.740 1.00 64.25 102 GLU A C 1
ATOM 828 O O . GLU A 1 102 ? -20.525 -9.583 28.740 1.00 64.25 102 GLU A O 1
ATOM 833 N N . GLU A 1 103 ? -19.044 -8.219 29.707 1.00 62.97 103 GLU A N 1
ATOM 834 C CA . GLU A 1 103 ? -18.757 -9.090 30.862 1.00 62.97 103 GLU A CA 1
ATOM 835 C C . GLU A 1 103 ? -20.011 -9.329 31.724 1.00 62.97 103 GLU A C 1
ATOM 837 O O . GLU A 1 103 ? -20.310 -10.467 32.078 1.00 62.97 103 GLU A O 1
ATOM 842 N N . HIS A 1 104 ? -20.795 -8.285 32.011 1.00 63.28 104 HIS A N 1
ATOM 843 C CA . HIS A 1 104 ? -22.042 -8.411 32.774 1.00 63.28 104 HIS A CA 1
ATOM 844 C C . HIS A 1 104 ? -23.131 -9.172 31.992 1.00 63.28 104 HIS A C 1
ATOM 846 O O . HIS A 1 104 ? -23.937 -9.903 32.572 1.00 63.28 104 HIS A O 1
ATOM 852 N N . GLU A 1 105 ? -23.194 -9.002 30.672 1.00 61.38 105 GLU A N 1
ATOM 853 C CA . GLU A 1 105 ? -24.115 -9.729 29.793 1.00 61.38 105 GLU A CA 1
ATOM 854 C C . GLU A 1 105 ? -23.690 -11.201 29.641 1.00 61.38 105 GLU A C 1
ATOM 856 O O . GLU A 1 105 ? -24.532 -12.101 29.686 1.00 61.38 105 GLU A O 1
ATOM 861 N N . GLU A 1 106 ? -22.384 -11.471 29.565 1.00 60.59 106 GLU A N 1
ATOM 862 C CA . GLU A 1 106 ? -21.799 -12.814 29.562 1.00 60.59 106 GLU A CA 1
ATOM 863 C C . GLU A 1 106 ? -22.050 -13.547 30.889 1.00 60.59 106 GLU A C 1
ATOM 865 O O . GLU A 1 106 ? -22.440 -14.719 30.860 1.00 60.59 106 GLU A O 1
ATOM 870 N N . GLU A 1 107 ? -21.923 -12.863 32.033 1.00 61.59 107 GLU A N 1
ATOM 871 C CA . GLU A 1 107 ? -22.258 -13.394 33.363 1.00 61.59 107 GLU A CA 1
ATOM 872 C C . GLU A 1 107 ? -23.753 -13.723 33.503 1.00 61.59 107 GLU A C 1
ATOM 874 O O . GLU A 1 107 ? -24.106 -14.768 34.059 1.00 61.59 107 GLU A O 1
ATOM 879 N N . LEU A 1 108 ? -24.640 -12.889 32.945 1.00 62.44 108 LEU A N 1
ATOM 880 C CA . LEU A 1 108 ? -26.089 -13.121 32.952 1.00 62.44 108 LEU A CA 1
ATOM 881 C C . LEU A 1 108 ? -26.514 -14.242 31.981 1.00 62.44 108 LEU A C 1
ATOM 883 O O . LEU A 1 108 ? -27.514 -14.920 32.217 1.00 62.44 108 LEU A O 1
ATOM 887 N N . SER A 1 109 ? -25.758 -14.460 30.897 1.00 57.28 109 SER A N 1
ATOM 888 C CA . SER A 1 109 ? -26.091 -15.419 29.827 1.00 57.28 109 SER A CA 1
ATOM 889 C C . SER A 1 109 ? -25.724 -16.883 30.107 1.00 57.28 109 SER A C 1
ATOM 891 O O . SER A 1 109 ? -25.978 -17.739 29.259 1.00 57.28 109 SER A O 1
ATOM 893 N N . GLY A 1 110 ? -25.152 -17.188 31.278 1.00 50.50 110 GLY A N 1
ATOM 894 C CA . GLY A 1 110 ? -25.090 -18.525 31.878 1.00 50.50 110 GLY A CA 1
ATOM 895 C C . GLY A 1 110 ? -24.876 -19.719 30.928 1.00 50.50 110 GLY A C 1
ATOM 896 O O . GLY A 1 110 ? -25.820 -20.315 30.422 1.00 50.50 110 GLY A O 1
ATOM 897 N N . TYR A 1 111 ? -23.625 -20.172 30.820 1.00 53.25 111 TYR A N 1
ATOM 898 C CA . TYR A 1 111 ? -23.221 -21.576 30.597 1.00 53.25 111 TYR A CA 1
ATOM 899 C C . TYR A 1 111 ? -23.609 -22.312 29.289 1.00 53.25 111 TYR A C 1
ATOM 901 O O . TYR A 1 111 ? -23.001 -23.345 29.012 1.00 53.25 111 TYR A O 1
ATOM 909 N N . TYR A 1 112 ? -24.527 -21.820 28.448 1.00 51.31 112 TYR A N 1
ATOM 91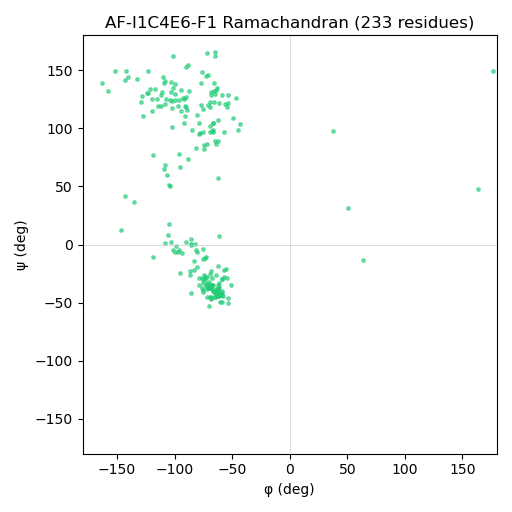0 C CA . TYR A 1 112 ? -25.030 -22.590 27.290 1.00 51.31 112 TYR A CA 1
ATOM 911 C C . TYR A 1 112 ? -24.452 -22.222 25.914 1.00 51.31 112 TYR A C 1
ATOM 913 O O . TYR A 1 112 ? -24.713 -22.934 24.951 1.00 51.31 112 TYR A O 1
ATOM 921 N N . ASN A 1 113 ? -23.614 -21.185 25.791 1.00 51.22 113 ASN A N 1
ATOM 922 C CA . ASN A 1 113 ? -23.021 -20.788 24.499 1.00 51.22 113 ASN A CA 1
ATOM 923 C C . ASN A 1 113 ? -21.516 -20.467 24.577 1.00 51.22 113 ASN A C 1
ATOM 925 O O . ASN A 1 113 ? -21.010 -19.592 23.880 1.00 51.22 113 ASN A O 1
ATOM 929 N N . LYS A 1 114 ? -20.761 -21.198 25.407 1.00 49.50 114 LYS A N 1
ATOM 930 C CA . LYS A 1 114 ? -19.315 -20.963 25.600 1.00 49.50 114 LYS A CA 1
ATOM 931 C C . LYS A 1 114 ? -18.425 -21.457 24.439 1.00 49.50 114 LYS A C 1
ATOM 933 O O . LYS A 1 114 ? -17.213 -21.278 24.483 1.00 49.50 114 LYS A O 1
ATOM 938 N N . ALA A 1 115 ? -18.991 -22.105 23.415 1.00 46.22 115 ALA A N 1
ATOM 939 C CA . ALA A 1 115 ? -18.224 -22.936 22.478 1.00 46.22 115 ALA A CA 1
ATOM 940 C C . ALA A 1 115 ? -18.032 -22.392 21.047 1.00 46.22 115 ALA A C 1
ATOM 942 O O . ALA A 1 115 ? -17.402 -23.077 20.246 1.00 46.22 115 ALA A O 1
ATOM 943 N N . SER A 1 116 ? -18.512 -21.200 20.676 1.00 44.34 116 SER A N 1
ATOM 944 C CA . SER A 1 116 ? -18.430 -20.779 19.257 1.00 44.34 116 SER A CA 1
ATOM 945 C C . SER A 1 116 ? -18.235 -19.289 18.985 1.00 44.34 116 SER A C 1
ATOM 947 O O . SER A 1 116 ? -18.285 -18.869 17.834 1.00 44.34 116 SER A O 1
ATOM 949 N N . LYS A 1 117 ? -17.894 -18.486 19.994 1.00 47.16 117 LYS A N 1
ATOM 950 C CA . LYS A 1 117 ? -17.122 -17.258 19.768 1.00 47.16 117 LYS A CA 1
ATOM 951 C C . LYS A 1 117 ? -15.724 -17.469 20.328 1.00 47.16 117 LYS A C 1
ATOM 953 O O . LYS A 1 117 ? -15.301 -16.792 21.257 1.00 47.16 117 LYS A O 1
ATOM 958 N N . LYS A 1 118 ? -14.968 -18.398 19.726 1.00 43.59 118 LYS A N 1
ATOM 959 C CA . LYS A 1 118 ? -13.531 -18.144 19.595 1.00 43.59 118 LYS A CA 1
ATOM 960 C C . LYS A 1 118 ? -13.475 -16.836 18.832 1.00 43.59 118 LYS A C 1
ATOM 962 O O . LYS A 1 118 ? -13.725 -16.800 17.634 1.00 43.59 118 LYS A O 1
ATOM 967 N N . LYS A 1 119 ? -13.327 -15.763 19.596 1.00 48.03 119 LYS A N 1
ATOM 968 C CA . LYS A 1 119 ? -12.909 -14.453 19.155 1.00 48.03 119 LYS A CA 1
ATOM 969 C C . LYS A 1 119 ? -11.728 -14.758 18.241 1.00 48.03 119 LYS A C 1
ATOM 971 O O . LYS A 1 119 ? -10.667 -15.143 18.719 1.00 48.03 119 LYS A O 1
ATOM 976 N N . GLU A 1 120 ? -11.961 -14.787 16.931 1.00 50.22 120 GLU A N 1
ATOM 977 C CA . GLU A 1 120 ? -10.875 -14.656 15.978 1.00 50.22 120 GLU A CA 1
ATOM 978 C C . GLU A 1 120 ? -10.357 -13.263 16.290 1.00 50.22 120 GLU A C 1
ATOM 980 O O . GLU A 1 120 ? -10.914 -12.248 15.868 1.00 50.22 120 GLU A O 1
ATOM 985 N N . GLU A 1 121 ? -9.416 -13.216 17.228 1.00 57.50 121 GLU A N 1
ATOM 986 C CA . GLU A 1 121 ? -8.559 -12.080 17.459 1.00 57.50 121 GLU A CA 1
ATOM 987 C C . GLU A 1 121 ? -7.775 -11.996 16.163 1.00 57.50 121 GLU A C 1
ATOM 989 O O . GLU A 1 121 ? -6.796 -12.699 15.930 1.00 57.50 121 GLU A O 1
ATOM 994 N N . GLU A 1 122 ? -8.393 -11.291 15.219 1.00 73.25 122 GLU A N 1
ATOM 995 C CA . GLU A 1 122 ? -7.843 -11.050 13.905 1.00 73.25 122 GLU A CA 1
ATOM 996 C C . GLU A 1 122 ? -6.464 -10.456 14.160 1.00 73.25 122 GLU A C 1
ATOM 998 O O . GLU A 1 122 ? -6.334 -9.494 14.907 1.00 73.25 122 GLU A O 1
ATOM 1003 N N . LEU A 1 123 ? -5.433 -11.112 13.645 1.00 83.62 123 LEU A N 1
ATOM 1004 C CA . LEU A 1 123 ? -4.053 -10.681 13.794 1.00 83.62 123 LEU A CA 1
ATOM 1005 C C . LEU A 1 123 ? -3.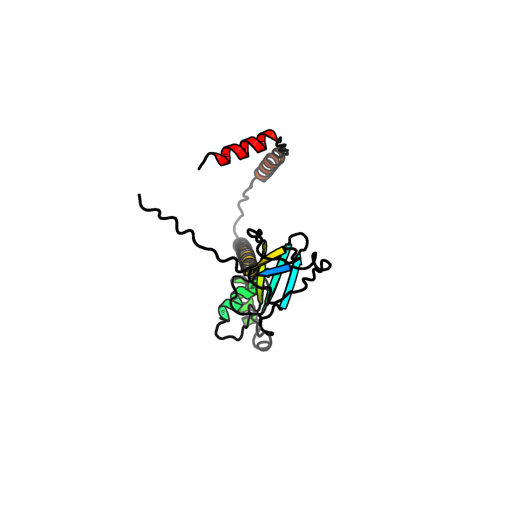718 -9.758 12.630 1.00 83.62 123 LEU A C 1
ATOM 1007 O O . LEU A 1 123 ? -4.276 -9.893 11.539 1.00 83.62 123 LEU A O 1
ATOM 1011 N N . LEU A 1 124 ? -2.777 -8.839 12.833 1.00 86.81 124 LEU A N 1
ATOM 1012 C CA . LEU A 1 124 ? -2.245 -8.042 11.739 1.00 86.81 124 LEU A CA 1
ATOM 1013 C C . LEU A 1 124 ? -1.476 -8.957 10.778 1.00 86.81 124 LEU A C 1
ATOM 1015 O O . LEU A 1 124 ? -0.312 -9.289 11.005 1.00 86.81 124 LEU A O 1
ATOM 1019 N N . ASP A 1 125 ? -2.142 -9.349 9.704 1.00 87.19 125 ASP A N 1
ATOM 1020 C CA . ASP A 1 125 ? -1.669 -10.314 8.717 1.00 87.19 125 ASP A CA 1
ATOM 1021 C C . ASP A 1 125 ? -1.099 -9.656 7.457 1.00 87.19 125 ASP A C 1
ATOM 1023 O O . ASP A 1 125 ? -0.549 -10.340 6.596 1.00 87.19 125 ASP A O 1
ATOM 1027 N N . LYS A 1 126 ? -1.216 -8.331 7.329 1.00 88.69 126 LYS A N 1
ATOM 1028 C CA . LYS A 1 126 ? -0.737 -7.592 6.163 1.00 88.69 126 LYS A CA 1
ATOM 1029 C C . LYS A 1 126 ? -0.094 -6.266 6.529 1.00 88.69 126 LYS A C 1
ATOM 1031 O O . LYS A 1 126 ? -0.542 -5.544 7.417 1.00 88.69 126 LYS A O 1
ATOM 1036 N N . MET A 1 127 ? 0.935 -5.924 5.769 1.00 89.56 127 MET A N 1
ATOM 1037 C CA . MET A 1 127 ? 1.622 -4.644 5.809 1.00 89.56 127 MET A CA 1
ATOM 1038 C C . MET A 1 127 ? 1.424 -3.933 4.473 1.00 89.56 127 MET A C 1
ATOM 1040 O O . MET A 1 127 ? 1.775 -4.467 3.424 1.00 89.56 127 MET A O 1
ATOM 1044 N N . THR A 1 128 ? 0.909 -2.707 4.502 1.00 90.69 128 THR A N 1
ATOM 1045 C CA . THR A 1 128 ? 0.772 -1.884 3.297 1.00 90.69 128 THR A CA 1
ATOM 1046 C C . THR A 1 128 ? 2.028 -1.044 3.086 1.00 90.69 128 THR A C 1
ATOM 1048 O O . THR A 1 128 ? 2.451 -0.293 3.963 1.00 90.69 128 THR A O 1
ATOM 1051 N N . LEU A 1 129 ? 2.611 -1.134 1.897 1.00 91.69 129 LEU A N 1
ATOM 1052 C CA . LEU A 1 129 ? 3.661 -0.243 1.425 1.00 91.69 129 LEU A CA 1
ATOM 1053 C C . LEU A 1 129 ? 3.029 0.886 0.616 1.00 91.69 129 LEU A C 1
ATOM 1055 O O . LEU A 1 129 ? 2.209 0.631 -0.263 1.00 91.69 129 LEU A O 1
ATOM 1059 N N . THR A 1 130 ? 3.427 2.121 0.885 1.00 91.38 130 THR A N 1
ATOM 1060 C CA . THR A 1 130 ? 2.989 3.318 0.172 1.00 91.38 130 THR A CA 1
ATOM 1061 C C . THR A 1 130 ? 4.126 3.899 -0.657 1.00 91.38 130 THR A C 1
ATOM 1063 O O . THR A 1 130 ? 5.300 3.863 -0.290 1.00 91.38 130 THR A O 1
ATOM 1066 N N . SER A 1 131 ? 3.774 4.430 -1.821 1.00 90.75 131 SER A N 1
ATOM 1067 C CA . SER A 1 131 ? 4.704 5.071 -2.741 1.00 90.75 131 SER A CA 1
ATOM 1068 C C . SER A 1 131 ? 5.105 6.475 -2.305 1.00 90.75 131 SER A C 1
ATOM 1070 O O . SER A 1 131 ? 4.249 7.300 -1.983 1.00 90.75 131 SER A O 1
ATOM 1072 N N . THR A 1 132 ? 6.382 6.797 -2.465 1.00 88.00 132 THR A N 1
ATOM 1073 C CA . THR A 1 132 ? 6.908 8.158 -2.551 1.00 88.00 132 THR A CA 1
ATOM 1074 C C . THR A 1 132 ? 7.587 8.322 -3.908 1.00 88.00 132 THR A C 1
ATOM 1076 O O . THR A 1 132 ? 8.448 7.522 -4.284 1.00 88.00 132 THR A O 1
ATOM 1079 N N . SER A 1 133 ? 7.179 9.341 -4.667 1.00 80.38 133 SER A N 1
ATOM 1080 C CA . SER A 1 133 ? 7.827 9.674 -5.937 1.00 80.38 133 SER A CA 1
ATOM 1081 C C . SER A 1 133 ? 9.224 10.206 -5.653 1.00 80.38 133 SER A C 1
ATOM 1083 O O . SER A 1 133 ? 9.375 11.132 -4.856 1.00 80.38 133 SER A O 1
ATOM 1085 N N . VAL A 1 134 ? 10.235 9.649 -6.312 1.00 77.31 134 VAL A N 1
ATOM 1086 C CA . VAL A 1 134 ? 11.606 10.142 -6.182 1.00 77.31 134 VAL A CA 1
ATOM 1087 C C . VAL A 1 134 ? 11.959 10.966 -7.405 1.00 77.31 134 VAL A C 1
ATOM 1089 O O . VAL A 1 134 ? 11.834 10.464 -8.523 1.00 77.31 134 VAL A O 1
ATOM 1092 N N . PRO A 1 135 ? 12.377 12.232 -7.229 1.00 72.69 135 PRO A N 1
ATOM 1093 C CA . PRO A 1 135 ? 12.837 13.026 -8.351 1.00 72.69 135 PRO A CA 1
ATOM 1094 C C . PRO A 1 135 ? 14.094 12.379 -8.935 1.00 72.69 135 PRO A C 1
ATOM 1096 O O . PRO A 1 135 ? 15.020 12.016 -8.209 1.00 72.69 135 PRO A O 1
ATOM 1099 N N . SER A 1 136 ? 14.127 12.236 -10.258 1.00 67.69 136 SER A N 1
ATOM 1100 C CA . SER A 1 136 ? 15.291 11.708 -10.967 1.00 67.69 136 SER A CA 1
ATOM 1101 C C . SER A 1 136 ? 16.450 12.699 -10.853 1.00 67.69 136 SER A C 1
ATOM 1103 O O . SER A 1 136 ? 16.513 13.666 -11.607 1.00 67.69 136 SER A O 1
ATOM 1105 N N . GLN A 1 137 ? 17.364 12.472 -9.910 1.00 67.75 137 GLN A N 1
ATOM 1106 C CA . GLN A 1 137 ? 18.548 13.322 -9.733 1.00 67.75 137 GLN A CA 1
ATOM 1107 C C . GLN A 1 137 ? 19.666 12.982 -10.727 1.00 67.75 137 GLN A C 1
ATOM 1109 O O . GLN A 1 137 ? 20.542 13.807 -10.968 1.00 67.75 137 GLN A O 1
ATOM 1114 N N . THR A 1 138 ? 19.638 11.790 -11.332 1.00 57.41 138 THR A N 1
ATOM 1115 C CA . THR A 1 138 ? 20.728 11.300 -12.181 1.00 57.41 138 THR A CA 1
ATOM 1116 C C . THR A 1 138 ? 20.216 10.502 -13.384 1.00 57.41 138 THR A C 1
ATOM 1118 O O . THR A 1 138 ? 19.244 9.758 -13.290 1.00 57.41 138 THR A O 1
ATOM 1121 N N . LYS A 1 139 ? 20.855 10.677 -14.547 1.00 53.72 139 LYS A N 1
ATOM 1122 C CA . LYS A 1 139 ? 20.468 10.055 -15.829 1.00 53.72 139 LYS A CA 1
ATOM 1123 C C . LYS A 1 139 ? 21.437 8.925 -16.208 1.00 53.72 139 LYS A C 1
ATOM 1125 O O . LYS A 1 139 ? 22.111 9.019 -17.225 1.00 53.72 139 LYS A O 1
ATOM 1130 N N . TYR A 1 140 ? 21.556 7.890 -15.374 1.00 54.62 140 TYR A N 1
ATOM 1131 C CA . TYR A 1 140 ? 22.518 6.795 -15.610 1.00 54.62 140 TYR A CA 1
ATOM 1132 C C . TYR A 1 140 ? 21.922 5.546 -16.281 1.00 54.62 140 TYR A C 1
ATOM 1134 O O . TYR A 1 140 ? 22.670 4.638 -16.628 1.00 54.62 140 TYR A O 1
ATOM 1142 N N . ALA A 1 141 ? 20.602 5.475 -16.478 1.00 57.69 141 ALA A N 1
ATOM 1143 C CA . ALA A 1 141 ? 19.943 4.313 -17.074 1.00 57.69 141 ALA A CA 1
ATOM 1144 C C . ALA A 1 141 ? 19.374 4.641 -18.462 1.00 57.69 141 ALA A C 1
ATOM 1146 O O . ALA A 1 141 ? 18.624 5.604 -18.620 1.00 57.69 141 ALA A O 1
ATOM 1147 N N . ILE A 1 142 ? 19.708 3.812 -19.454 1.00 56.78 142 ILE A N 1
ATOM 1148 C CA . ILE A 1 142 ? 19.092 3.820 -20.785 1.00 56.78 142 ILE A CA 1
ATOM 1149 C C . ILE A 1 142 ? 17.921 2.837 -20.731 1.00 56.78 142 ILE A C 1
ATOM 1151 O O . ILE A 1 142 ? 18.117 1.634 -20.583 1.00 56.78 142 ILE A O 1
ATOM 1155 N N . GLY A 1 143 ? 16.692 3.342 -20.793 1.00 64.56 143 GLY A N 1
ATOM 1156 C CA . GLY A 1 143 ? 15.495 2.510 -20.750 1.00 64.56 143 GLY A CA 1
ATOM 1157 C C . GLY A 1 143 ? 14.224 3.345 -20.755 1.00 64.56 143 GLY A C 1
ATOM 1158 O O . GLY A 1 143 ? 14.199 4.467 -20.251 1.00 64.56 143 GLY A O 1
ATOM 1159 N N . VAL A 1 144 ? 13.156 2.801 -21.333 1.00 68.75 144 VAL A N 1
ATOM 1160 C CA . VAL A 1 144 ? 11.876 3.504 -21.450 1.00 68.75 144 VAL A CA 1
ATOM 1161 C C . VAL A 1 144 ? 11.023 3.248 -20.211 1.00 68.75 144 VAL A C 1
ATOM 1163 O O . VAL A 1 144 ? 10.076 2.469 -20.237 1.00 68.75 144 VAL A O 1
ATOM 1166 N N . ILE A 1 145 ? 11.397 3.874 -19.098 1.00 75.62 145 ILE A N 1
ATOM 1167 C CA . ILE A 1 145 ? 10.663 3.801 -17.830 1.00 75.62 145 ILE A CA 1
ATOM 1168 C C . ILE A 1 145 ? 9.885 5.101 -17.664 1.00 75.62 145 ILE A C 1
ATOM 1170 O O . ILE A 1 145 ? 10.446 6.184 -17.822 1.00 75.62 145 ILE A O 1
ATOM 1174 N N . ARG A 1 146 ? 8.594 5.004 -17.332 1.00 77.25 146 ARG A N 1
ATOM 1175 C CA . ARG A 1 146 ? 7.756 6.187 -17.126 1.00 77.25 146 ARG A CA 1
ATOM 1176 C C . ARG A 1 146 ? 8.147 6.933 -15.860 1.00 77.25 146 ARG A C 1
ATOM 1178 O O . ARG A 1 146 ? 8.349 8.139 -15.899 1.00 77.25 146 ARG A O 1
ATOM 1185 N N . ASP A 1 147 ? 8.200 6.210 -14.744 1.00 80.56 147 ASP A N 1
ATOM 1186 C CA . ASP A 1 147 ? 8.482 6.760 -13.422 1.00 80.56 147 ASP A CA 1
ATOM 1187 C C . ASP A 1 147 ? 9.139 5.708 -12.519 1.00 80.56 147 ASP A C 1
ATOM 1189 O O . ASP A 1 147 ? 8.862 4.505 -12.609 1.00 80.56 147 ASP A O 1
ATOM 1193 N N . ILE A 1 148 ? 9.977 6.196 -11.605 1.00 86.25 148 ILE A N 1
ATOM 1194 C CA . ILE A 1 148 ? 10.589 5.409 -10.537 1.00 86.25 148 ILE A CA 1
ATOM 1195 C C . ILE A 1 148 ? 9.922 5.801 -9.222 1.00 86.25 148 ILE A C 1
ATOM 1197 O O . ILE A 1 148 ? 9.875 6.975 -8.849 1.00 86.25 148 ILE A O 1
ATOM 1201 N N . VAL A 1 149 ? 9.407 4.806 -8.511 1.00 88.75 149 VAL A N 1
ATOM 1202 C CA . VAL A 1 149 ? 8.664 4.997 -7.268 1.00 88.75 149 VAL A CA 1
ATOM 1203 C C . VAL A 1 149 ? 9.337 4.210 -6.155 1.00 88.75 149 VAL A C 1
ATOM 1205 O O . VAL A 1 149 ? 9.601 3.016 -6.298 1.00 88.75 149 VAL A O 1
ATOM 1208 N N . GLN A 1 150 ? 9.590 4.868 -5.025 1.00 90.88 150 GLN A N 1
ATOM 1209 C CA . GLN A 1 150 ? 10.077 4.199 -3.823 1.00 90.88 150 GLN A CA 1
ATOM 1210 C C . GLN A 1 150 ? 8.909 3.788 -2.940 1.00 90.88 150 GLN A C 1
ATOM 1212 O O . GLN A 1 150 ? 8.092 4.621 -2.561 1.00 90.88 150 GLN A O 1
ATOM 1217 N N . LEU A 1 151 ? 8.844 2.510 -2.587 1.00 91.50 151 LEU A N 1
ATOM 1218 C CA . LEU A 1 151 ? 7.853 1.970 -1.668 1.00 91.50 151 LEU A CA 1
ATOM 1219 C C . LEU A 1 151 ? 8.409 1.965 -0.243 1.00 91.50 151 LEU A C 1
ATOM 1221 O O . LEU A 1 151 ? 9.484 1.421 0.022 1.00 91.50 151 LEU A O 1
ATOM 1225 N N . ARG A 1 152 ? 7.665 2.571 0.682 1.00 91.81 152 ARG A N 1
ATOM 1226 C CA . ARG A 1 152 ? 7.978 2.642 2.115 1.00 91.81 152 ARG A CA 1
ATOM 1227 C C . ARG A 1 152 ? 6.818 2.062 2.926 1.00 91.81 152 ARG A C 1
ATOM 1229 O O . ARG A 1 152 ? 5.681 2.153 2.476 1.00 91.81 152 ARG A O 1
ATOM 1236 N N . PRO A 1 153 ? 7.061 1.459 4.098 1.00 91.88 153 PRO A N 1
ATOM 1237 C CA . PRO A 1 153 ? 5.973 1.004 4.959 1.00 91.88 153 PRO A CA 1
ATOM 1238 C C . PRO A 1 153 ? 5.051 2.159 5.361 1.00 91.88 153 PRO A C 1
ATOM 1240 O O . PRO A 1 153 ? 5.523 3.198 5.822 1.00 91.88 153 PRO A O 1
ATOM 1243 N N . GLY A 1 154 ? 3.745 1.976 5.166 1.00 90.12 154 GLY A N 1
ATOM 1244 C CA . GLY A 1 154 ? 2.711 2.921 5.572 1.00 90.12 154 GLY A CA 1
ATOM 1245 C C . GLY A 1 154 ? 1.875 2.354 6.716 1.00 90.12 154 GLY A C 1
ATOM 1246 O O . GLY A 1 154 ? 1.373 1.234 6.635 1.00 90.12 154 GLY A O 1
ATOM 1247 N N . PHE A 1 155 ? 1.674 3.142 7.769 1.00 89.56 155 PHE A N 1
ATOM 1248 C CA . PHE A 1 155 ? 1.034 2.690 9.009 1.00 89.56 155 PHE A CA 1
ATOM 1249 C C . PHE A 1 155 ? -0.417 3.166 9.158 1.00 89.56 155 PHE A C 1
ATOM 1251 O O . PHE A 1 155 ? -0.816 3.679 10.196 1.00 89.56 155 PHE A O 1
ATOM 1258 N N . LYS A 1 156 ? -1.241 2.961 8.124 1.00 88.06 156 LYS A N 1
ATOM 1259 C CA . LYS A 1 156 ? -2.638 3.447 8.087 1.00 88.06 156 LYS A CA 1
ATOM 1260 C C . LYS A 1 156 ? -3.516 2.926 9.227 1.00 88.06 156 LYS A C 1
ATOM 1262 O O . LYS A 1 156 ? -4.491 3.564 9.610 1.00 88.06 156 LYS A O 1
ATOM 1267 N N . TYR A 1 157 ? -3.211 1.731 9.725 1.00 87.31 157 TYR A N 1
ATOM 1268 C CA . TYR A 1 157 ? -3.948 1.128 10.830 1.00 87.31 157 TYR A CA 1
ATOM 1269 C C . TYR A 1 157 ? -3.739 1.903 12.139 1.00 87.31 157 TYR A C 1
ATOM 1271 O O . TYR A 1 157 ? -4.658 1.945 12.945 1.00 87.31 157 TYR A O 1
ATOM 1279 N N . ILE A 1 158 ? -2.592 2.566 12.331 1.00 90.38 158 ILE A N 1
ATOM 1280 C CA . ILE A 1 158 ? -2.322 3.379 13.527 1.00 90.38 158 ILE A CA 1
ATOM 1281 C C . ILE A 1 158 ? -3.226 4.611 13.539 1.00 90.38 158 ILE A C 1
ATOM 1283 O O . ILE A 1 158 ? -3.880 4.869 14.545 1.00 90.38 158 ILE A O 1
ATOM 1287 N N . ASP A 1 159 ? -3.339 5.306 12.406 1.00 88.81 159 ASP A N 1
ATOM 1288 C CA . ASP A 1 159 ? -4.217 6.476 12.278 1.00 88.81 159 ASP A CA 1
ATOM 1289 C C . ASP A 1 159 ? -5.683 6.103 12.549 1.00 88.81 159 ASP A C 1
ATOM 1291 O O . ASP A 1 159 ? -6.391 6.791 13.284 1.00 88.81 159 ASP A O 1
ATOM 1295 N N . LYS A 1 160 ? -6.127 4.952 12.023 1.00 87.44 160 LYS A N 1
ATOM 1296 C CA . LYS A 1 160 ? -7.468 4.414 12.293 1.00 87.44 160 LYS A CA 1
ATOM 1297 C C . LYS A 1 160 ? -7.672 4.046 13.764 1.00 87.44 160 LYS A C 1
ATOM 1299 O O . LYS A 1 160 ? -8.771 4.226 14.284 1.00 87.44 160 LYS A O 1
ATOM 1304 N N . ILE A 1 161 ? -6.657 3.499 14.436 1.00 87.56 161 ILE A N 1
ATOM 1305 C CA . ILE A 1 161 ? -6.729 3.188 15.873 1.00 87.56 161 ILE A CA 1
ATOM 1306 C C . ILE A 1 161 ? -6.868 4.478 16.678 1.00 87.56 161 ILE A C 1
ATOM 1308 O O . ILE A 1 161 ? -7.732 4.538 17.549 1.00 87.56 161 ILE A O 1
ATOM 1312 N N . ASP A 1 162 ? -6.085 5.510 16.364 1.00 89.62 162 ASP A N 1
ATOM 1313 C CA . ASP A 1 162 ? -6.155 6.809 17.040 1.00 89.62 162 ASP A CA 1
ATOM 1314 C C . ASP A 1 162 ? -7.527 7.479 16.854 1.00 89.62 162 ASP A C 1
ATOM 1316 O O . ASP A 1 162 ? -8.145 7.937 17.818 1.00 89.62 162 ASP A O 1
ATOM 1320 N N . GLU A 1 163 ? -8.071 7.459 15.634 1.00 87.62 163 GLU A N 1
ATOM 1321 C CA . GLU A 1 163 ? -9.414 7.976 15.351 1.00 87.62 163 GLU A CA 1
ATOM 1322 C C . GLU A 1 163 ? -10.489 7.243 16.166 1.00 87.62 163 GLU A C 1
ATOM 1324 O O . GLU A 1 163 ? -11.364 7.865 16.780 1.00 87.62 163 GLU A O 1
ATOM 1329 N N . LYS A 1 164 ? -10.395 5.912 16.246 1.00 85.56 164 LYS A N 1
ATOM 1330 C CA . LYS A 1 164 ? -11.315 5.107 17.053 1.00 85.56 164 LYS A CA 1
ATOM 1331 C C . LYS A 1 164 ? -11.141 5.337 18.549 1.00 85.56 164 LYS A C 1
ATOM 1333 O O . LYS A 1 164 ? -12.146 5.352 19.253 1.00 85.56 164 LYS A O 1
ATOM 1338 N N . TRP A 1 165 ? -9.922 5.547 19.039 1.00 83.56 165 TRP A N 1
ATOM 1339 C CA . TRP A 1 165 ? -9.658 5.902 20.436 1.00 83.56 165 TRP A CA 1
ATOM 1340 C C . TRP A 1 165 ? -10.293 7.244 20.802 1.00 83.56 165 TRP A C 1
ATOM 1342 O O . TRP A 1 165 ? -10.955 7.365 21.834 1.00 83.56 165 TRP A O 1
ATOM 1352 N N . LYS A 1 166 ? -10.182 8.241 19.919 1.00 87.44 166 LYS A N 1
ATOM 1353 C CA . LYS A 1 166 ? -10.856 9.537 20.081 1.00 87.44 166 LYS A CA 1
ATOM 1354 C C . LYS A 1 166 ? -12.378 9.386 20.094 1.00 87.44 166 LYS A C 1
ATOM 1356 O O . LYS A 1 166 ? -13.044 9.967 20.952 1.00 87.44 166 LYS A O 1
ATOM 1361 N N . ALA A 1 167 ? -12.933 8.577 19.192 1.00 86.12 167 ALA A N 1
ATOM 1362 C CA . ALA A 1 167 ? -14.368 8.302 19.151 1.00 86.12 167 ALA A CA 1
ATOM 1363 C C . ALA A 1 167 ? -14.862 7.549 20.401 1.00 86.12 167 ALA A C 1
ATOM 1365 O O . ALA A 1 167 ? -15.913 7.884 20.948 1.00 86.12 167 ALA A O 1
ATOM 1366 N N . ALA A 1 168 ? -14.098 6.564 20.873 1.00 84.44 168 ALA A N 1
ATOM 1367 C CA . ALA A 1 168 ? -14.361 5.796 22.085 1.00 84.44 168 ALA A CA 1
ATOM 1368 C C . ALA A 1 168 ? -14.387 6.698 23.330 1.00 84.44 168 ALA A C 1
ATOM 1370 O O . ALA A 1 168 ? -15.367 6.689 24.072 1.00 84.44 168 ALA A O 1
ATOM 1371 N N . ASN A 1 169 ? -13.378 7.555 23.505 1.00 85.88 169 ASN A N 1
ATOM 1372 C CA . ASN A 1 169 ? -13.317 8.498 24.626 1.00 85.88 169 ASN A CA 1
ATOM 1373 C C . ASN A 1 169 ? -14.481 9.497 24.618 1.00 85.88 169 ASN A C 1
ATOM 1375 O O . ASN A 1 169 ? -15.029 9.817 25.672 1.00 85.88 169 ASN A O 1
ATOM 1379 N N . LYS A 1 170 ? -14.909 9.953 23.434 1.00 84.81 170 LYS A N 1
ATOM 1380 C CA . LYS A 1 170 ? -16.091 10.814 23.308 1.00 84.81 170 LYS A CA 1
ATOM 1381 C C . LYS A 1 170 ? -17.372 10.097 23.757 1.00 84.81 170 LYS A C 1
ATOM 1383 O O . LYS A 1 170 ? -18.158 10.676 24.497 1.00 84.81 170 LYS A O 1
ATOM 1388 N N . ARG A 1 171 ? -17.558 8.830 23.365 1.00 80.75 171 ARG A N 1
ATOM 1389 C CA . ARG A 1 171 ? -18.717 8.021 23.790 1.00 80.75 171 ARG A CA 1
ATOM 1390 C C . ARG A 1 171 ? -18.756 7.819 25.303 1.00 80.75 171 ARG A C 1
ATOM 1392 O O . ARG A 1 171 ? -19.828 7.918 25.885 1.00 80.75 171 ARG A O 1
ATOM 1399 N N . ILE A 1 172 ? -17.603 7.587 25.932 1.00 81.19 172 ILE A N 1
ATOM 1400 C CA . ILE A 1 172 ? -17.497 7.455 27.392 1.00 81.19 172 ILE A CA 1
ATOM 1401 C C . ILE A 1 172 ? -17.988 8.729 28.089 1.00 81.19 172 ILE A C 1
ATOM 1403 O O . ILE A 1 172 ? -18.855 8.655 28.954 1.00 81.19 172 ILE A O 1
ATOM 1407 N N . GLN A 1 173 ? -17.508 9.899 27.658 1.00 79.75 173 GLN A N 1
ATOM 1408 C CA . GLN A 1 173 ? -17.934 11.177 28.237 1.00 79.75 173 GLN A CA 1
ATOM 1409 C C . GLN A 1 173 ? -19.436 11.438 28.060 1.00 79.75 173 GLN A C 1
ATOM 1411 O O . GLN A 1 173 ? -20.072 12.021 28.938 1.00 79.75 173 GLN A O 1
ATOM 1416 N N . ASP A 1 174 ? -20.015 11.031 26.929 1.00 79.62 174 ASP A N 1
ATOM 1417 C CA . ASP A 1 174 ? -21.449 11.191 26.681 1.00 79.62 174 ASP A CA 1
ATOM 1418 C C . ASP A 1 174 ? -22.294 10.267 27.579 1.00 79.62 174 ASP A C 1
ATOM 1420 O O . ASP A 1 174 ? -23.345 10.693 28.062 1.00 79.62 174 ASP A O 1
ATOM 1424 N N . VAL A 1 175 ? -21.831 9.041 27.856 1.00 78.06 175 VAL A N 1
ATOM 1425 C CA . VAL A 1 175 ? -22.484 8.111 28.797 1.00 78.06 175 VAL A CA 1
ATOM 1426 C C . VAL A 1 175 ? -22.366 8.612 30.236 1.00 78.06 175 VAL A C 1
ATOM 1428 O O . VAL A 1 175 ? -23.380 8.669 30.928 1.00 78.06 175 VAL A O 1
ATOM 1431 N N . GLU A 1 176 ? -21.186 9.063 30.667 1.00 75.38 176 GLU A N 1
ATOM 1432 C CA . GLU A 1 176 ? -20.980 9.632 32.009 1.00 75.38 176 GLU A CA 1
ATOM 1433 C C . GLU A 1 176 ? -21.895 10.843 32.246 1.00 75.38 176 GLU A C 1
ATOM 1435 O O . GLU A 1 176 ? -22.608 10.902 33.248 1.00 75.38 176 GLU A O 1
ATOM 1440 N N . LYS A 1 177 ? -22.007 11.749 31.265 1.00 74.69 177 LYS A N 1
ATOM 1441 C CA . LYS A 1 177 ? -22.960 12.872 31.322 1.00 74.69 177 LYS A CA 1
ATOM 1442 C C . LYS A 1 177 ? -24.423 12.424 31.390 1.00 74.69 177 LYS A C 1
ATOM 1444 O O . LYS A 1 177 ? -25.253 13.129 31.967 1.00 74.69 177 LYS A O 1
ATOM 1449 N N . GLN A 1 178 ? -24.787 11.307 30.762 1.00 66.25 178 GLN A N 1
ATOM 1450 C CA . GLN A 1 178 ? -26.150 10.767 30.832 1.00 66.25 178 GLN A CA 1
ATOM 1451 C C . GLN A 1 178 ? -26.434 10.080 32.174 1.00 66.25 178 GLN A C 1
ATOM 1453 O O . GLN A 1 178 ? -27.540 10.223 32.698 1.00 66.25 178 GLN A O 1
ATOM 1458 N N . GLU A 1 179 ? -25.463 9.372 32.750 1.00 64.44 179 GLU A N 1
ATOM 1459 C CA . GLU A 1 179 ? -25.582 8.777 34.084 1.00 64.44 179 GLU A CA 1
ATOM 1460 C C . GLU A 1 179 ? -25.661 9.842 35.180 1.00 64.44 179 GLU A C 1
ATOM 1462 O O . GLU A 1 179 ? -26.495 9.725 36.078 1.00 64.44 179 GLU A O 1
ATOM 1467 N N . GLU A 1 180 ? -24.886 10.924 35.077 1.00 59.66 180 GLU A N 1
ATOM 1468 C CA . GLU A 1 180 ? -25.003 12.074 35.979 1.00 59.66 180 GLU A CA 1
ATOM 1469 C C . GLU A 1 180 ? -26.402 12.702 35.911 1.00 59.66 180 GLU A C 1
ATOM 1471 O O . GLU A 1 180 ? -27.025 12.937 36.945 1.00 59.66 180 GLU A O 1
ATOM 1476 N N . LYS A 1 181 ? -26.970 12.878 34.709 1.00 56.69 181 LYS A N 1
ATOM 1477 C CA . LYS A 1 181 ? -28.358 13.355 34.555 1.00 56.69 181 LYS A CA 1
ATOM 1478 C C . LYS A 1 181 ? -29.391 12.398 35.160 1.00 56.69 181 LYS A C 1
ATOM 1480 O O . LYS A 1 181 ? -30.390 12.857 35.713 1.00 56.69 181 LYS A O 1
ATOM 1485 N N . LYS A 1 182 ? -29.163 11.082 35.091 1.00 50.12 182 LYS A N 1
ATOM 1486 C CA . LYS A 1 182 ? -30.048 10.084 35.716 1.00 50.12 182 LYS A CA 1
ATOM 1487 C C . LYS A 1 182 ? -29.943 10.086 37.244 1.00 50.12 182 LYS A C 1
ATOM 1489 O O . LYS A 1 182 ? -30.975 9.978 37.895 1.00 50.12 182 LYS A O 1
ATOM 1494 N N . LYS A 1 183 ? -28.753 10.293 37.819 1.00 47.97 183 LYS A N 1
ATOM 1495 C CA . LYS A 1 183 ? -28.566 10.394 39.281 1.00 47.97 183 LYS A CA 1
ATOM 1496 C C . LYS A 1 183 ? -29.188 11.651 39.904 1.00 47.97 183 LYS A C 1
ATOM 1498 O O . LYS A 1 183 ? -29.514 11.630 41.081 1.00 47.97 183 LYS A O 1
ATOM 1503 N N . VAL A 1 184 ? -29.416 12.719 39.133 1.00 46.88 184 VAL A N 1
ATOM 1504 C CA . VAL A 1 184 ? -30.134 13.924 39.611 1.00 46.88 184 VAL A CA 1
ATOM 1505 C C . VAL A 1 184 ? -31.667 13.749 39.589 1.00 46.88 184 VAL A C 1
ATOM 1507 O O . VAL A 1 184 ? -32.394 14.592 40.105 1.00 46.88 184 VAL A O 1
ATOM 1510 N N . THR A 1 185 ? -32.187 12.642 39.048 1.00 39.62 185 THR A N 1
ATOM 1511 C CA . THR A 1 185 ? -33.636 12.378 38.974 1.00 39.62 185 THR A CA 1
ATOM 1512 C C . THR A 1 185 ? -34.075 11.338 40.015 1.00 39.62 185 THR A C 1
ATOM 1514 O O . THR A 1 185 ? -34.738 10.360 39.685 1.00 39.62 185 THR A O 1
ATOM 1517 N N . GLU A 1 186 ? -33.716 11.534 41.285 1.00 40.06 186 GLU A N 1
ATOM 1518 C CA . GLU A 1 186 ? -34.468 10.941 42.401 1.00 40.06 186 GLU A CA 1
ATOM 1519 C C . GLU A 1 186 ? -35.608 11.906 42.793 1.00 40.06 186 GLU A C 1
ATOM 1521 O O . GLU A 1 186 ? -35.387 13.119 42.885 1.00 40.06 186 GLU A O 1
ATOM 1526 N N . PRO A 1 187 ? -36.857 11.429 42.962 1.00 47.34 187 PRO A N 1
ATOM 1527 C CA . PRO A 1 187 ? -38.013 12.304 43.094 1.00 47.34 187 PRO A CA 1
ATOM 1528 C C . PRO A 1 187 ? -38.095 12.868 44.514 1.00 47.34 187 PRO A C 1
ATOM 1530 O O . PRO A 1 187 ? -38.665 12.243 45.405 1.00 47.34 187 PRO A O 1
ATOM 1533 N N . GLY A 1 188 ? -37.557 14.069 44.735 1.00 49.31 188 GLY A N 1
ATOM 1534 C CA . GLY A 1 188 ? -37.795 14.751 46.005 1.00 49.31 188 GLY A CA 1
ATOM 1535 C C . GLY A 1 188 ? -36.886 15.912 46.375 1.00 49.31 188 GLY A C 1
ATOM 1536 O O . GLY A 1 188 ? -36.463 15.955 47.520 1.00 49.31 188 GLY A O 1
ATOM 1537 N N . GLN A 1 189 ? -36.622 16.879 45.492 1.00 36.41 189 GLN A N 1
ATOM 1538 C CA . GLN A 1 189 ? -36.370 18.260 45.935 1.00 36.41 189 GLN A CA 1
ATOM 1539 C C . GLN A 1 189 ? -36.511 19.255 44.780 1.00 36.41 189 GLN A C 1
ATOM 1541 O O . GLN A 1 189 ? -36.137 18.980 43.643 1.00 36.41 189 GLN A O 1
ATOM 1546 N N . ALA A 1 190 ? -37.137 20.393 45.084 1.00 42.50 190 ALA A N 1
ATOM 1547 C CA . ALA A 1 190 ? -37.560 21.407 44.129 1.00 42.50 190 ALA A CA 1
ATOM 1548 C C . ALA A 1 190 ? -36.410 21.888 43.228 1.00 42.50 190 ALA A C 1
ATOM 1550 O O . ALA A 1 190 ? -35.360 22.314 43.707 1.00 42.50 190 ALA A O 1
ATOM 1551 N N . GLN A 1 191 ? -36.646 21.863 41.915 1.00 44.16 191 GLN A N 1
ATOM 1552 C CA . GLN A 1 191 ? -35.741 22.436 40.925 1.00 44.16 191 GLN A CA 1
ATOM 1553 C C . GLN A 1 191 ? -35.788 23.965 41.004 1.00 44.16 191 GLN A C 1
ATOM 1555 O O . GLN A 1 191 ? -36.826 24.583 40.768 1.00 44.16 191 GLN A O 1
ATOM 1560 N N . ALA A 1 192 ? -34.643 24.584 41.287 1.00 41.84 192 ALA A N 1
ATOM 1561 C CA . ALA A 1 192 ? -34.443 25.990 40.977 1.00 41.84 192 ALA A CA 1
ATOM 1562 C C . ALA A 1 192 ? -34.364 26.137 39.450 1.00 41.84 192 ALA A C 1
ATOM 1564 O O . ALA A 1 192 ? -33.478 25.575 38.805 1.00 41.84 192 ALA A O 1
ATOM 1565 N N . VAL A 1 193 ? -35.303 26.889 38.875 1.00 39.12 193 VAL A N 1
ATOM 1566 C CA . VAL A 1 193 ? -35.302 27.253 37.456 1.00 39.12 193 VAL A CA 1
ATOM 1567 C C . VAL A 1 193 ? -34.113 28.178 37.207 1.00 39.12 193 VAL A C 1
ATOM 1569 O O . VAL A 1 193 ? -34.181 29.381 37.450 1.00 39.12 193 VAL A O 1
ATOM 1572 N N . GLN A 1 194 ? -33.000 27.620 36.733 1.00 45.19 194 GLN A N 1
ATOM 1573 C CA . GLN A 1 194 ? -31.927 28.423 36.164 1.00 45.19 194 GLN A CA 1
ATOM 1574 C C . GLN A 1 194 ? -32.328 28.813 34.745 1.00 45.19 194 GLN A C 1
ATOM 1576 O O . GLN A 1 194 ? -32.314 28.006 33.817 1.00 45.19 194 GLN A O 1
ATOM 1581 N N . VAL A 1 195 ? -32.718 30.075 34.594 1.00 44.03 195 VAL A N 1
ATOM 1582 C CA . VAL A 1 195 ? -32.987 30.695 33.300 1.00 44.03 195 VAL A CA 1
ATOM 1583 C C . VAL A 1 195 ? -31.637 30.956 32.626 1.00 44.03 195 VAL A C 1
ATOM 1585 O O . VAL A 1 195 ? -31.051 32.024 32.773 1.00 44.03 195 VAL A O 1
ATOM 1588 N N . SER A 1 196 ? -31.092 29.963 31.922 1.00 45.16 196 SER A N 1
ATOM 1589 C CA . SER A 1 196 ? -29.930 30.176 31.057 1.00 45.16 196 SER A CA 1
ATOM 1590 C C . SER A 1 196 ? -30.389 30.886 29.783 1.00 45.16 196 SER A C 1
ATOM 1592 O O . SER A 1 196 ? -31.207 30.370 29.018 1.00 45.16 196 SER A O 1
ATOM 1594 N N . SER A 1 197 ? -29.889 32.097 29.572 1.00 48.59 197 SER A N 1
ATOM 1595 C CA . SER A 1 197 ? -30.253 32.976 28.468 1.00 48.59 197 SER A CA 1
ATOM 1596 C C . SER A 1 197 ? -29.805 32.415 27.109 1.00 48.59 197 SER A C 1
ATOM 1598 O O . SER A 1 197 ? -28.665 32.573 26.683 1.00 48.59 197 SER A O 1
ATOM 1600 N N . LEU A 1 198 ? -30.760 31.881 26.341 1.00 52.59 198 LEU A N 1
ATOM 1601 C CA . LEU A 1 198 ? -30.636 31.537 24.907 1.00 52.59 198 LEU A CA 1
ATOM 1602 C C . LEU A 1 198 ? -30.334 32.749 23.989 1.00 52.59 198 LEU A C 1
ATOM 1604 O O . LEU A 1 198 ? -30.378 32.650 22.763 1.00 52.59 198 LEU A O 1
ATOM 1608 N N . GLN A 1 199 ? -30.077 33.923 24.567 1.00 51.69 199 GLN A N 1
ATOM 1609 C CA . GLN A 1 199 ? -29.764 35.148 23.836 1.00 51.69 199 GLN A CA 1
ATOM 1610 C C . GLN A 1 199 ? -28.267 35.276 23.527 1.00 51.69 199 GLN A C 1
ATOM 1612 O O . GLN A 1 199 ? -27.930 35.882 22.515 1.00 51.69 199 GLN A O 1
ATOM 1617 N N . ALA A 1 200 ? -27.372 34.673 24.320 1.00 47.03 200 ALA A N 1
ATOM 1618 C CA . ALA A 1 200 ? -25.928 34.788 24.087 1.00 47.03 200 ALA A CA 1
ATOM 1619 C 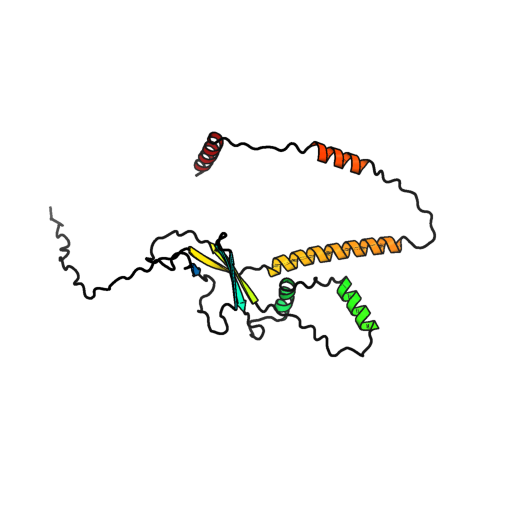C . ALA A 1 200 ? -25.464 34.027 22.827 1.00 47.03 200 ALA A C 1
ATOM 1621 O O . ALA A 1 200 ? -24.642 34.535 22.068 1.00 47.03 200 ALA A O 1
ATOM 1622 N N . GLU A 1 201 ? -26.049 32.858 22.556 1.00 53.44 201 GLU A N 1
ATOM 1623 C CA . GLU A 1 201 ? -25.685 32.005 21.412 1.00 53.44 201 GLU A CA 1
ATOM 1624 C C . GLU A 1 201 ? -26.168 32.588 20.071 1.00 53.44 201 GLU A C 1
ATOM 1626 O O . GLU A 1 201 ? -25.455 32.579 19.072 1.00 53.44 201 GLU A O 1
ATOM 1631 N N . LYS A 1 202 ? -27.343 33.235 20.057 1.00 55.69 202 LYS A N 1
ATOM 1632 C CA . LYS A 1 202 ? -27.846 33.933 18.858 1.00 55.69 202 LYS A CA 1
ATOM 1633 C C . LYS A 1 202 ? -27.076 35.218 18.540 1.00 55.69 202 LYS A C 1
ATOM 1635 O O . LYS A 1 202 ? -27.043 35.639 17.384 1.00 55.69 202 LYS A O 1
ATOM 1640 N N . VAL A 1 203 ? -26.492 35.871 19.549 1.00 55.06 203 VAL A N 1
ATOM 1641 C CA . VAL A 1 203 ? -25.653 37.066 19.354 1.00 55.06 203 VAL A CA 1
ATOM 1642 C C . VAL A 1 203 ? -24.283 36.672 18.805 1.00 55.06 203 VAL A C 1
ATOM 1644 O O . VAL A 1 203 ? 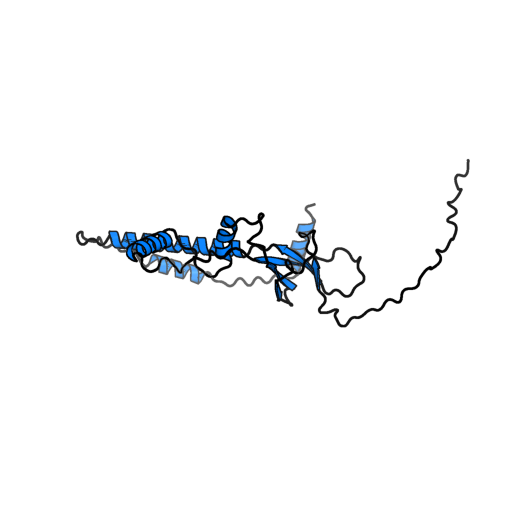-23.785 37.347 17.903 1.00 55.06 203 VAL A O 1
ATOM 1647 N N . SER A 1 204 ? -23.707 35.559 19.271 1.00 54.28 204 SER A N 1
ATOM 1648 C CA . SER A 1 204 ? -22.438 35.059 18.742 1.00 54.28 204 SER A CA 1
ATOM 1649 C C . SER A 1 204 ? -22.585 34.548 17.305 1.00 54.28 204 SER A C 1
ATOM 1651 O O . SER A 1 204 ? -21.808 34.963 16.450 1.00 54.28 204 SER A O 1
ATOM 1653 N N . GLU A 1 205 ? -23.626 33.772 16.978 1.00 59.50 205 GLU A N 1
ATOM 1654 C CA . GLU A 1 205 ? -23.872 33.321 15.596 1.00 59.50 205 GLU A CA 1
ATOM 1655 C C . GLU A 1 205 ? -24.050 34.487 14.611 1.00 59.50 205 GLU A C 1
ATOM 1657 O O . GLU A 1 205 ? -23.501 34.453 13.509 1.00 59.50 205 GLU A O 1
ATOM 1662 N N . LYS A 1 206 ? -24.743 35.566 15.006 1.00 57.31 206 LYS A N 1
ATOM 1663 C CA . LYS A 1 206 ? -24.879 36.770 14.165 1.00 57.31 206 LYS A CA 1
ATOM 1664 C C . LYS A 1 206 ? -23.561 37.532 13.985 1.00 57.31 206 LYS A C 1
ATOM 1666 O O . LYS A 1 206 ? -23.324 38.062 12.902 1.00 57.31 206 LYS A O 1
ATOM 1671 N N . LEU A 1 207 ? -22.698 37.566 15.002 1.00 50.50 207 LEU A N 1
ATOM 1672 C CA . LEU A 1 207 ? -21.353 38.151 14.909 1.00 50.50 207 LEU A CA 1
ATOM 1673 C C . LEU A 1 207 ? -20.423 37.326 14.006 1.00 50.50 207 LEU A C 1
ATOM 1675 O O . LEU A 1 207 ? -19.645 37.906 13.249 1.00 50.50 207 LEU A O 1
ATOM 1679 N N . TYR A 1 208 ? -20.521 35.994 14.045 1.00 54.81 208 TYR A N 1
ATOM 1680 C CA . TYR A 1 208 ? -19.726 35.103 13.192 1.00 54.81 208 TYR A CA 1
ATOM 1681 C C . TYR A 1 208 ? -20.238 35.043 11.745 1.00 54.81 208 TYR A C 1
ATOM 1683 O O . TYR A 1 208 ? -19.436 34.885 10.827 1.00 54.81 208 TYR A O 1
ATOM 1691 N N . ALA A 1 209 ? -21.540 35.239 11.513 1.00 56.88 209 ALA A N 1
ATOM 1692 C CA . ALA A 1 209 ? -22.118 35.297 10.169 1.00 56.88 209 ALA A CA 1
ATOM 1693 C C . ALA A 1 209 ? -21.825 36.621 9.438 1.00 56.88 209 ALA A C 1
ATOM 1695 O O . ALA A 1 209 ? -21.646 36.620 8.223 1.00 56.88 209 ALA A O 1
ATOM 1696 N N . ALA A 1 210 ? -21.730 37.745 10.158 1.00 54.19 210 ALA A N 1
ATOM 1697 C CA . ALA A 1 210 ? -21.485 39.060 9.558 1.00 54.19 210 ALA A CA 1
ATOM 1698 C C . ALA A 1 210 ? -20.038 39.275 9.069 1.00 54.19 210 ALA A C 1
ATOM 1700 O O . ALA A 1 210 ? -19.776 40.245 8.367 1.00 54.19 210 ALA A O 1
ATOM 1701 N N . LYS A 1 211 ? -19.093 38.394 9.429 1.00 49.84 211 LYS A N 1
ATOM 1702 C CA . LYS A 1 211 ? -17.655 38.580 9.159 1.00 49.84 211 LYS A CA 1
ATOM 1703 C C . LYS A 1 211 ? -17.091 37.722 8.026 1.00 49.84 211 LYS A C 1
ATOM 1705 O O . LYS A 1 211 ? -15.878 37.551 7.931 1.00 49.84 211 LYS A O 1
ATOM 1710 N N . LYS A 1 212 ? -17.953 37.183 7.165 1.00 49.69 212 LYS A N 1
ATOM 1711 C CA . LYS A 1 212 ? -17.542 36.415 5.987 1.00 49.69 212 LYS A CA 1
ATOM 1712 C C . LYS A 1 212 ? -17.489 37.324 4.756 1.00 49.69 212 LYS A C 1
ATOM 1714 O O . LYS A 1 212 ? -18.291 37.185 3.841 1.00 49.69 212 LYS A O 1
ATOM 1719 N N . GLU A 1 213 ? -16.559 38.274 4.758 1.00 58.44 213 GLU A N 1
ATOM 1720 C CA . GLU A 1 213 ? -16.100 38.873 3.504 1.00 58.44 213 GLU A CA 1
ATOM 1721 C C . GLU A 1 213 ? -15.147 37.869 2.848 1.00 58.44 213 GLU A C 1
ATOM 1723 O O . GLU A 1 213 ? -14.161 37.439 3.451 1.00 58.44 213 GLU A O 1
ATOM 1728 N N . GLU A 1 214 ? -15.483 37.420 1.641 1.00 49.84 214 GLU A N 1
ATOM 1729 C CA . GLU A 1 214 ? -14.593 36.589 0.838 1.00 49.84 214 GLU A CA 1
ATOM 1730 C C . GLU A 1 214 ? -13.378 37.429 0.432 1.00 49.84 214 GLU A C 1
ATOM 1732 O O . GLU A 1 214 ? -13.456 38.291 -0.442 1.00 49.84 214 GLU A O 1
ATOM 1737 N N . LEU A 1 215 ? -12.243 37.185 1.089 1.00 45.53 215 LEU A N 1
ATOM 1738 C CA . LEU A 1 215 ? -10.954 37.703 0.654 1.00 45.53 215 LEU A CA 1
ATOM 1739 C C . LEU A 1 215 ? -10.569 36.993 -0.645 1.00 45.53 215 LEU A C 1
ATOM 1741 O O . LEU A 1 215 ? -10.039 35.882 -0.633 1.00 45.53 215 LEU A O 1
ATOM 1745 N N . VAL A 1 216 ? -10.845 37.641 -1.771 1.00 51.22 216 VAL A N 1
ATOM 1746 C CA . VAL A 1 216 ? -10.264 37.264 -3.058 1.00 51.22 216 VAL A CA 1
ATOM 1747 C C . VAL A 1 216 ? -8.837 37.807 -3.076 1.00 51.22 216 VAL A C 1
ATOM 1749 O O . VAL A 1 216 ? -8.601 38.978 -3.360 1.00 51.22 216 VAL A O 1
ATOM 1752 N N . CYS A 1 217 ? -7.876 36.960 -2.719 1.00 36.53 217 CYS A N 1
ATOM 1753 C CA . CYS A 1 217 ? -6.457 37.254 -2.876 1.00 36.53 217 CYS A CA 1
ATOM 1754 C C . CYS A 1 217 ? -6.076 37.107 -4.354 1.00 36.53 217 CYS A C 1
ATOM 1756 O O . CYS A 1 217 ? -5.820 36.009 -4.844 1.00 36.53 217 CYS A O 1
ATOM 1758 N N . ILE A 1 218 ? -6.063 38.232 -5.066 1.00 60.25 218 ILE A N 1
ATOM 1759 C CA . ILE A 1 218 ? -5.466 38.334 -6.397 1.00 60.25 218 ILE A CA 1
ATOM 1760 C C . ILE A 1 218 ? -4.026 38.784 -6.174 1.00 60.25 218 ILE A C 1
ATOM 1762 O O . ILE A 1 218 ? -3.783 39.926 -5.804 1.00 60.25 218 ILE A O 1
ATOM 1766 N N . THR A 1 219 ? -3.081 37.860 -6.310 1.00 57.81 219 THR A N 1
ATOM 1767 C CA . THR A 1 219 ? -1.653 38.185 -6.325 1.00 57.81 219 THR A CA 1
ATOM 1768 C C . THR A 1 219 ? -1.241 38.462 -7.762 1.00 57.81 219 THR A C 1
ATOM 1770 O O . THR A 1 219 ? -1.294 37.555 -8.597 1.00 57.81 219 THR A O 1
ATOM 1773 N N . ASP A 1 220 ? -0.822 39.691 -8.044 1.00 68.38 220 ASP A N 1
ATOM 1774 C CA . ASP A 1 220 ? -0.240 40.050 -9.333 1.00 68.38 220 ASP A CA 1
ATOM 1775 C C . ASP A 1 220 ? 1.208 39.536 -9.430 1.00 68.38 220 ASP A C 1
ATOM 1777 O O . ASP A 1 220 ? 1.933 39.436 -8.436 1.00 68.38 220 ASP A O 1
ATOM 1781 N N . ASN A 1 221 ? 1.648 39.195 -10.645 1.00 59.88 221 ASN A N 1
ATOM 1782 C CA . ASN A 1 221 ? 2.929 38.513 -10.894 1.00 59.88 221 ASN A CA 1
ATOM 1783 C C . ASN A 1 221 ? 4.171 39.262 -10.361 1.00 59.88 221 ASN A C 1
ATOM 1785 O O . ASN A 1 221 ? 5.207 38.636 -10.136 1.00 59.88 221 ASN A O 1
ATOM 1789 N N . GLU A 1 222 ? 4.088 40.574 -10.138 1.00 63.66 222 GLU A N 1
ATOM 1790 C CA . GLU A 1 222 ? 5.205 41.373 -9.618 1.00 63.66 222 GLU A CA 1
ATOM 1791 C C . GLU A 1 222 ? 5.448 41.171 -8.108 1.00 63.66 222 GLU A C 1
ATOM 1793 O O . GLU A 1 222 ? 6.602 41.184 -7.663 1.00 63.66 222 GLU A O 1
ATOM 1798 N N . GLU A 1 223 ? 4.405 40.876 -7.320 1.00 58.72 223 GLU A N 1
ATOM 1799 C CA . GLU A 1 223 ? 4.541 40.547 -5.887 1.00 58.72 223 GLU A CA 1
ATOM 1800 C C . GLU A 1 223 ? 5.137 39.146 -5.663 1.00 58.72 223 GLU A C 1
ATOM 1802 O O . GLU A 1 223 ? 5.861 38.904 -4.694 1.00 58.72 223 GLU A O 1
ATOM 1807 N N . TYR A 1 224 ? 4.894 38.212 -6.588 1.00 58.59 224 TYR A N 1
ATOM 1808 C CA . TYR A 1 224 ? 5.442 36.855 -6.503 1.00 58.59 224 TYR A CA 1
ATOM 1809 C C . TYR A 1 224 ? 6.961 36.830 -6.740 1.00 58.59 224 TYR A C 1
ATOM 1811 O O . TYR A 1 224 ? 7.705 36.097 -6.082 1.00 58.59 224 TYR A O 1
ATOM 1819 N N . LEU A 1 225 ? 7.448 37.676 -7.652 1.00 60.72 225 LEU A N 1
ATOM 1820 C CA . LEU A 1 225 ? 8.875 37.785 -7.965 1.00 60.72 225 LEU A CA 1
ATOM 1821 C C . LEU A 1 225 ? 9.671 38.463 -6.843 1.00 60.72 225 LEU A C 1
ATOM 1823 O O . LEU A 1 225 ? 10.810 38.073 -6.582 1.00 60.72 225 LEU A O 1
ATOM 1827 N N . THR A 1 226 ? 9.067 39.417 -6.131 1.00 61.75 226 THR A N 1
ATOM 1828 C CA . THR A 1 226 ? 9.696 40.076 -4.975 1.00 61.75 226 THR A CA 1
ATOM 1829 C C . THR A 1 226 ? 9.799 39.147 -3.762 1.00 61.75 226 THR A C 1
ATOM 1831 O O . THR A 1 226 ? 10.819 39.155 -3.073 1.00 61.75 226 THR A O 1
ATOM 1834 N N . GLN A 1 227 ? 8.823 38.267 -3.520 1.00 60.22 227 GLN A N 1
ATOM 1835 C CA . GLN A 1 227 ? 8.936 37.262 -2.450 1.00 60.22 227 GLN A CA 1
ATOM 1836 C C . GLN A 1 227 ? 10.038 36.223 -2.719 1.00 60.22 227 GLN A C 1
ATOM 1838 O O . GLN A 1 227 ? 10.733 35.801 -1.792 1.00 60.22 227 GLN A O 1
ATOM 1843 N N . LEU A 1 228 ? 10.254 35.850 -3.984 1.00 58.50 228 LEU A N 1
ATOM 1844 C CA . LEU A 1 228 ? 11.320 34.921 -4.369 1.00 58.50 228 LEU A CA 1
ATOM 1845 C C . LEU A 1 228 ? 12.723 35.529 -4.226 1.00 58.50 228 LEU A C 1
ATOM 1847 O O . LEU A 1 228 ? 13.657 34.807 -3.876 1.00 58.50 228 LEU A O 1
ATOM 1851 N N . SER A 1 229 ? 12.889 36.840 -4.437 1.00 57.19 229 SER A N 1
ATOM 1852 C CA . SER A 1 229 ? 14.196 37.494 -4.285 1.00 57.19 229 SER A CA 1
ATOM 1853 C C . SER A 1 229 ? 14.636 37.628 -2.823 1.00 57.19 229 SER A C 1
ATOM 1855 O O . SER A 1 229 ? 15.815 37.452 -2.528 1.00 57.19 229 SER A O 1
ATOM 1857 N N . PHE A 1 230 ? 13.708 37.859 -1.885 1.00 55.16 230 PHE A N 1
ATOM 1858 C CA . PHE A 1 230 ? 14.046 37.970 -0.456 1.00 55.16 230 PHE A CA 1
ATOM 1859 C C . PHE A 1 230 ? 14.485 36.636 0.177 1.00 55.16 230 PHE A C 1
ATOM 1861 O O . PHE A 1 230 ? 15.263 36.641 1.130 1.00 55.16 230 PHE A O 1
ATOM 1868 N N . GLY A 1 231 ? 14.057 35.493 -0.371 1.00 50.06 231 GLY A N 1
ATOM 1869 C CA . GLY A 1 231 ? 14.498 34.165 0.079 1.00 50.06 231 GLY A CA 1
ATOM 1870 C C . GLY A 1 231 ? 15.914 33.774 -0.368 1.00 50.06 231 GLY A C 1
ATOM 1871 O O . GLY A 1 231 ? 16.465 32.802 0.143 1.00 50.06 231 GLY A O 1
ATOM 1872 N N . ALA A 1 232 ? 16.514 34.518 -1.304 1.00 50.78 232 ALA A N 1
ATOM 1873 C CA . ALA A 1 232 ? 17.842 34.230 -1.845 1.00 50.78 232 ALA A CA 1
ATOM 1874 C C . ALA A 1 232 ? 18.984 34.977 -1.127 1.00 50.78 232 ALA A C 1
ATOM 1876 O O . ALA A 1 232 ? 20.148 34.694 -1.402 1.00 50.78 232 ALA A O 1
ATOM 1877 N N . GLN A 1 233 ? 18.680 35.908 -0.213 1.00 50.62 233 GLN A N 1
ATOM 1878 C CA . GLN A 1 233 ? 19.685 36.774 0.424 1.00 50.62 233 GLN A CA 1
ATOM 1879 C C . GLN A 1 233 ? 20.064 36.388 1.863 1.00 50.62 233 GLN A C 1
ATOM 1881 O O . GLN A 1 233 ? 20.892 37.058 2.474 1.00 50.62 233 GLN A O 1
ATOM 1886 N N . THR A 1 234 ? 19.510 35.306 2.411 1.00 49.03 234 THR A N 1
ATOM 1887 C CA . THR A 1 234 ? 19.946 34.736 3.696 1.00 49.03 234 THR A CA 1
ATOM 1888 C C . THR A 1 234 ? 20.685 33.420 3.482 1.00 49.03 234 THR A C 1
ATOM 1890 O O . THR A 1 234 ? 20.225 32.341 3.856 1.00 49.03 234 THR A O 1
ATOM 1893 N N . ARG A 1 235 ? 21.872 33.524 2.881 1.00 38.88 235 ARG A N 1
ATOM 1894 C CA . ARG A 1 235 ? 22.976 32.579 3.058 1.00 38.88 235 ARG A CA 1
ATOM 1895 C C . ARG A 1 235 ? 24.310 33.284 2.894 1.00 38.88 235 ARG A C 1
ATOM 1897 O O . ARG A 1 235 ? 24.416 34.103 1.958 1.00 38.88 235 ARG A O 1
#

Radius of gyration: 33.68 Å; Cα contacts (8 Å, |Δi|>4): 181; chains: 1; bounding box: 106×64×78 Å

InterPro domains:
  IPR006886 DNA-directed RNA polymerase III subunit Rpc5 [PF04801] (14-206)
  IPR006886 DNA-directed RNA polymerase III subunit Rpc5 [PTHR12069] (8-214)

Foldseek 3Di:
DDDPPPPDCPPPPPPDDPDDDDDDADCPCLLPFEAEAEPPDPDDDDPQQDFPDKDADSVVRKIKTKTFDDCPDPPHDQVVQLLLVQLVDPDFDQAPVNVVVVVVVVVVVPDDPPPPPPPPSPGNGIWMWIWDFDPCPDDPDDHSHNGYIYTDTDSSSVVSSVVSVVVNVVVVVVVVVVVVVVVVPDPDDDDDPDPDDPVVVVVVVVVVVVPPDPPPDDDDPVVVVVVVVVVVPPD

Organism: Rhizopus delemar (strain RA 99-880 / ATCC MYA-4621 / FGSC 9543 / NRRL 43880) (NCBI:txid246409)

Secondary structure (DSSP, 8-state):
---------------------------TTTTT-EEEE-TT--SPPPTTTS-SEEEEETTTTEEEEEEE--TTSTT--HHHHHHHHHHHS-SPPPPHHHHHHHHHHHHHTTTSSTTS---------EEEEEEEEPP-------S--SEEEEEEEE-HHHHHHHHHHHHHHHHHHHHHHHHHHHHT--S-SPPP-----THHHHHHHHHHHTT---------HHHHHHHHHHTTS--

Nearest PDB structures (foldseek):
  7d59-assembly1_M  TM=5.193E-01  e=1.387E-11  Homo sapiens
  8ity-assembly1_M  TM=5.010E-01  e=3.403E-11  Homo sapiens
  7fjj-assembly1_M  TM=5.002E-01  e=7.831E-11  Homo sapiens
  7ae3-assembly1_M  TM=4.766E-01  e=5.683E-11  Homo sapiens
  7a6h-assembly1_M  TM=4.733E-01  e=7.831E-11  Homo sapiens

pLDDT: mean 70.73, std 16.73, range [36.41, 92.75]

Solvent-accessible surface area (backbone atoms only — not comparable to full-atom values): 15139 Å² total; per-residue (Å²): 143,78,90,88,71,84,66,81,78,75,71,87,70,74,77,76,85,88,76,88,77,89,85,83,86,76,69,86,55,28,87,75,34,69,45,82,41,52,85,89,55,93,68,82,76,43,95,82,60,34,73,77,46,75,48,74,40,81,90,78,68,39,40,37,38,33,27,57,46,66,73,85,40,92,90,42,57,65,72,62,22,36,66,48,19,54,22,72,47,90,62,76,64,75,38,77,65,51,51,50,50,50,50,52,49,56,66,70,60,58,93,79,73,86,83,77,72,75,72,75,72,52,54,49,43,65,48,42,27,34,47,44,80,56,81,83,87,70,90,87,74,92,72,68,62,60,49,54,32,38,42,41,87,45,67,65,30,56,58,45,38,53,52,35,50,55,53,36,54,50,52,50,56,54,49,52,56,49,51,54,57,52,70,71,65,63,96,82,73,87,82,78,85,77,84,75,69,77,61,61,63,58,52,50,53,53,58,63,62,74,65,70,74,84,82,79,83,80,81,57,75,69,63,59,54,53,57,56,55,64,71,70,70,81,122

Mean predicted aligned error: 18.58 Å